Protein AF-H0EPS6-F1 (afdb_monomer_lite)

Organism: Glarea lozoyensis (strain ATCC 74030 / MF5533) (NCBI:txid1104152)

Sequence (250 aa):
MSPPTRVAFIGLSASAWWAAAAHLPYLKSSPDYEIVALCNSSVEKARAAIEKFELGRGVRAYGDVEAHHSTAIIPSIKAGKNVYVEWPLGHSLADAQSLLELKNSHNITLANVGLQALLGYGFTTPPKTLLQTRRPTLKITGKDGSVVDEAAKMETPDTIFLHGTLKSEVPLSMTFRTGAPFPGTPGLDWRIAGEEGEIRITAGGAFLQIGYEDAKVEVVRGGKVESFKMEAVELHKVLEEAWKGNGYPV

Structure (mmCIF, N/CA/C/O backbone):
data_AF-H0EPS6-F1
#
_entry.id   AF-H0EPS6-F1
#
loop_
_atom_site.group_PDB
_atom_site.id
_atom_site.type_symbol
_atom_site.label_atom_id
_atom_site.label_alt_id
_atom_site.label_comp_id
_atom_site.label_asym_id
_atom_site.label_entity_id
_atom_site.label_seq_id
_atom_site.pdbx_PDB_ins_code
_atom_site.Cartn_x
_atom_site.Cartn_y
_atom_site.Cartn_z
_atom_site.occupancy
_atom_site.B_iso_or_equiv
_atom_site.auth_seq_id
_atom_site.auth_comp_id
_atom_site.auth_asym_id
_atom_site.auth_atom_id
_atom_site.pdbx_PDB_model_num
ATOM 1 N N . MET A 1 1 ? -8.656 -23.005 -23.692 1.00 68.75 1 MET A N 1
ATOM 2 C CA . MET A 1 1 ? -8.186 -21.979 -22.741 1.00 68.75 1 MET A CA 1
ATOM 3 C C . MET A 1 1 ? -7.651 -20.820 -23.556 1.00 68.75 1 MET A C 1
ATOM 5 O O . MET A 1 1 ? -7.022 -21.079 -24.579 1.00 68.75 1 MET A O 1
ATOM 9 N N . SER A 1 2 ? -7.961 -19.582 -23.178 1.00 81.81 2 SER A N 1
ATOM 10 C CA . SER A 1 2 ? -7.358 -18.403 -23.812 1.00 81.81 2 SER A CA 1
ATOM 11 C C . SER A 1 2 ? -5.850 -18.380 -23.529 1.00 81.81 2 SER A C 1
ATOM 13 O O . SER A 1 2 ? -5.436 -18.909 -22.498 1.00 81.81 2 SER A O 1
ATOM 15 N N . PRO A 1 3 ? -5.017 -17.829 -24.429 1.00 91.50 3 PRO A N 1
ATOM 16 C CA . PRO A 1 3 ? -3.593 -17.674 -24.148 1.00 91.50 3 PRO A CA 1
ATOM 17 C C . PRO A 1 3 ? -3.382 -16.774 -22.917 1.00 91.50 3 PRO A C 1
ATOM 19 O O . PRO A 1 3 ? -4.199 -15.873 -22.697 1.00 91.50 3 PRO A O 1
ATOM 22 N N . PRO A 1 4 ? -2.297 -16.980 -22.145 1.00 93.75 4 PRO A N 1
ATOM 23 C CA . PRO A 1 4 ? -2.019 -16.170 -20.968 1.00 93.75 4 PRO A CA 1
ATOM 24 C C . PRO A 1 4 ? -1.851 -14.697 -21.344 1.00 93.75 4 PRO A C 1
ATOM 26 O O . PRO A 1 4 ? -1.307 -14.338 -22.396 1.00 93.75 4 PRO A O 1
ATOM 29 N N . THR A 1 5 ? -2.296 -13.824 -20.451 1.00 94.38 5 THR A N 1
ATOM 30 C CA . THR A 1 5 ? -2.074 -12.390 -20.562 1.00 94.38 5 THR A CA 1
ATOM 31 C C . THR A 1 5 ? -0.597 -12.100 -20.348 1.00 94.38 5 THR A C 1
ATOM 33 O O . THR A 1 5 ? -0.028 -12.328 -19.282 1.00 94.38 5 THR A O 1
ATOM 36 N N . ARG A 1 6 ? 0.042 -11.550 -21.377 1.00 95.94 6 ARG A N 1
ATOM 37 C CA . ARG A 1 6 ? 1.451 -11.169 -21.323 1.00 95.94 6 ARG A CA 1
ATOM 38 C C . ARG A 1 6 ? 1.627 -9.886 -20.523 1.00 95.94 6 ARG A C 1
ATOM 40 O O . ARG A 1 6 ? 1.139 -8.834 -20.935 1.00 95.94 6 ARG A O 1
ATOM 47 N N . VAL A 1 7 ? 2.375 -9.962 -19.430 1.00 95.94 7 VAL A N 1
ATOM 48 C CA . VAL A 1 7 ? 2.621 -8.843 -18.518 1.00 95.94 7 VAL A CA 1
ATOM 49 C C . VAL A 1 7 ? 4.075 -8.388 -18.561 1.00 95.94 7 VAL A C 1
ATOM 51 O O . VAL A 1 7 ? 5.001 -9.165 -18.809 1.00 95.94 7 VAL A O 1
ATOM 54 N N . ALA A 1 8 ? 4.271 -7.096 -18.323 1.00 96.25 8 ALA A N 1
ATOM 55 C CA . ALA A 1 8 ? 5.580 -6.491 -18.155 1.00 96.25 8 ALA A CA 1
ATOM 56 C C . ALA A 1 8 ? 5.652 -5.824 -16.783 1.00 96.25 8 ALA A C 1
ATOM 58 O O . ALA A 1 8 ? 4.734 -5.100 -16.403 1.00 96.25 8 ALA A O 1
ATOM 59 N N . PHE A 1 9 ? 6.752 -6.035 -16.065 1.00 95.88 9 PHE A N 1
ATOM 60 C CA . PHE A 1 9 ? 7.039 -5.290 -14.844 1.00 95.88 9 PHE A CA 1
ATOM 61 C C . PHE A 1 9 ? 7.792 -4.004 -15.168 1.00 95.88 9 PHE A C 1
ATOM 63 O O . PHE A 1 9 ? 8.750 -4.016 -15.939 1.00 95.88 9 PHE A O 1
ATOM 70 N N . ILE A 1 10 ? 7.415 -2.910 -14.513 1.00 95.00 10 ILE A N 1
ATOM 71 C CA . ILE A 1 10 ? 8.231 -1.701 -14.421 1.00 95.00 10 ILE A CA 1
ATOM 72 C C . ILE A 1 10 ? 8.516 -1.482 -12.934 1.00 95.00 10 ILE A C 1
ATOM 74 O O . ILE A 1 10 ? 7.585 -1.299 -12.156 1.00 95.00 10 ILE A O 1
ATOM 78 N N . GLY A 1 11 ? 9.785 -1.558 -12.524 1.00 91.50 11 GLY A N 1
ATOM 79 C CA . GLY A 1 11 ? 10.185 -1.330 -11.130 1.00 91.50 11 GLY A CA 1
ATOM 80 C C . GLY A 1 11 ? 10.237 -2.568 -10.221 1.00 91.50 11 GLY A C 1
ATOM 81 O O . GLY A 1 11 ? 10.346 -2.415 -9.003 1.00 91.50 11 GLY A O 1
ATOM 82 N N . LEU A 1 12 ? 10.211 -3.794 -10.763 1.00 93.44 12 LEU A N 1
ATOM 83 C CA . LEU A 1 12 ? 10.538 -4.991 -9.974 1.00 93.44 12 LEU A CA 1
ATOM 84 C C . LEU A 1 12 ? 12.054 -5.028 -9.721 1.00 93.44 12 LEU A C 1
ATOM 86 O O . LEU A 1 12 ? 12.844 -5.367 -10.602 1.00 93.44 12 LEU A O 1
ATOM 90 N N . SER A 1 13 ? 12.466 -4.646 -8.514 1.00 88.25 13 SER A N 1
ATOM 91 C CA . SER A 1 13 ? 13.876 -4.515 -8.136 1.00 88.25 13 SER A CA 1
ATOM 92 C C . SER A 1 13 ? 14.386 -5.739 -7.381 1.00 88.25 13 SER A C 1
ATOM 94 O O . SER A 1 13 ? 13.700 -6.279 -6.519 1.00 88.25 13 SER A O 1
ATOM 96 N N . ALA A 1 14 ? 15.648 -6.105 -7.610 1.00 85.75 14 ALA A N 1
ATOM 97 C CA . ALA A 1 14 ? 16.334 -7.107 -6.801 1.00 85.75 14 ALA A CA 1
ATOM 98 C C . ALA A 1 14 ? 16.555 -6.659 -5.340 1.00 85.75 14 ALA A C 1
ATOM 100 O O . ALA A 1 14 ? 16.805 -7.499 -4.479 1.00 85.75 14 ALA A O 1
ATOM 101 N N . SER A 1 15 ? 16.473 -5.359 -5.040 1.00 79.44 15 SER A N 1
ATOM 102 C CA . SER A 1 15 ? 16.707 -4.797 -3.701 1.00 79.44 15 SER A CA 1
ATOM 103 C C . SER A 1 15 ? 15.467 -4.215 -3.020 1.00 79.44 15 SER A C 1
ATOM 105 O O . SER A 1 15 ? 15.504 -3.984 -1.816 1.00 79.44 15 SER A O 1
ATOM 107 N N . ALA A 1 16 ? 14.379 -3.965 -3.756 1.00 79.50 16 ALA A N 1
ATOM 108 C CA . ALA A 1 16 ? 13.127 -3.479 -3.173 1.00 79.50 16 ALA A CA 1
ATOM 109 C C . ALA A 1 16 ? 12.166 -4.647 -2.938 1.00 79.50 16 ALA A C 1
ATOM 111 O O . ALA A 1 16 ? 12.146 -5.603 -3.709 1.00 79.50 16 ALA A O 1
ATOM 112 N N . TRP A 1 17 ? 11.363 -4.559 -1.881 1.00 81.94 17 TRP A N 1
ATOM 113 C CA . TRP A 1 17 ? 10.578 -5.697 -1.410 1.00 81.94 17 TRP A CA 1
ATOM 114 C C . TRP A 1 17 ? 9.131 -5.708 -1.924 1.00 81.94 17 TRP A C 1
ATOM 116 O O . TRP A 1 17 ? 8.612 -6.784 -2.195 1.00 81.94 17 TRP A O 1
ATOM 126 N N . TRP A 1 18 ? 8.492 -4.542 -2.109 1.00 86.69 18 TRP A N 1
ATOM 127 C CA . TRP A 1 18 ? 7.035 -4.460 -2.310 1.00 86.69 18 TRP A CA 1
ATOM 128 C C . TRP A 1 18 ? 6.534 -5.273 -3.506 1.00 86.69 18 TRP A C 1
ATOM 130 O O . TRP A 1 18 ? 5.752 -6.198 -3.328 1.00 86.69 18 TRP A O 1
ATOM 140 N N . ALA A 1 19 ? 7.027 -5.004 -4.720 1.00 88.44 19 ALA A N 1
ATOM 141 C CA . ALA A 1 19 ? 6.574 -5.727 -5.912 1.00 88.44 19 ALA A CA 1
ATOM 142 C C . ALA A 1 19 ? 6.893 -7.233 -5.861 1.00 88.44 19 ALA A C 1
ATOM 144 O O . ALA A 1 19 ? 6.115 -8.048 -6.357 1.00 88.44 19 ALA A O 1
ATOM 145 N N . ALA A 1 20 ? 8.015 -7.598 -5.235 1.00 90.06 20 ALA A N 1
ATOM 146 C CA . ALA A 1 20 ? 8.431 -8.986 -5.071 1.00 90.06 20 ALA A CA 1
ATOM 147 C C . ALA A 1 20 ? 7.566 -9.748 -4.054 1.00 90.06 20 ALA A C 1
ATOM 149 O O . ALA A 1 20 ? 7.363 -10.945 -4.222 1.00 90.06 20 ALA A O 1
ATOM 150 N N . ALA A 1 21 ? 7.057 -9.069 -3.023 1.00 84.38 21 ALA A N 1
ATOM 151 C CA . ALA A 1 21 ? 6.205 -9.664 -1.999 1.00 84.38 21 ALA A CA 1
ATOM 152 C C . ALA A 1 21 ? 4.718 -9.651 -2.390 1.00 84.38 21 ALA A C 1
ATOM 154 O O . ALA A 1 21 ? 4.031 -10.648 -2.209 1.00 84.38 21 ALA A O 1
ATOM 155 N N . ALA A 1 22 ? 4.229 -8.538 -2.941 1.00 83.19 22 ALA A N 1
ATOM 156 C CA . ALA A 1 22 ? 2.801 -8.312 -3.159 1.00 83.19 22 ALA A CA 1
ATOM 157 C C . ALA A 1 22 ? 2.284 -8.829 -4.512 1.00 83.19 22 ALA A C 1
ATOM 159 O O . ALA A 1 22 ? 1.156 -9.302 -4.586 1.00 83.19 22 ALA A O 1
ATOM 160 N N . HIS A 1 23 ? 3.090 -8.748 -5.580 1.00 90.25 23 HIS A N 1
ATOM 161 C CA . HIS A 1 23 ? 2.612 -8.995 -6.954 1.00 90.25 23 HIS A CA 1
ATOM 162 C C . HIS A 1 23 ? 3.221 -10.228 -7.594 1.00 90.25 23 HIS A C 1
ATOM 164 O O . HIS A 1 23 ? 2.534 -11.026 -8.232 1.00 90.25 23 HIS A O 1
ATOM 170 N N . LEU A 1 24 ? 4.534 -10.376 -7.440 1.00 92.75 24 LEU A N 1
ATOM 171 C CA . LEU A 1 24 ? 5.283 -11.420 -8.115 1.00 92.75 24 LEU A CA 1
ATOM 172 C C . LEU A 1 24 ? 4.809 -12.852 -7.789 1.00 92.75 24 LEU A C 1
ATOM 174 O O . LEU A 1 24 ? 4.747 -13.639 -8.734 1.00 92.75 24 LEU A O 1
ATOM 178 N N . PRO A 1 25 ? 4.462 -13.225 -6.536 1.00 90.50 25 PRO A N 1
ATOM 179 C CA . PRO A 1 25 ? 4.082 -14.603 -6.225 1.00 90.50 25 PRO A CA 1
ATOM 180 C C . PRO A 1 25 ? 2.870 -15.074 -7.032 1.00 90.50 25 PRO A C 1
ATOM 182 O O . PRO A 1 25 ? 2.928 -16.137 -7.645 1.00 90.50 25 PRO A O 1
ATOM 185 N N . TYR A 1 26 ? 1.821 -14.248 -7.111 1.00 88.81 26 TYR A N 1
ATOM 186 C CA . TYR A 1 26 ? 0.613 -14.565 -7.873 1.00 88.81 26 TYR A CA 1
ATOM 187 C C . TYR A 1 26 ? 0.877 -14.605 -9.384 1.00 88.81 26 TYR A C 1
ATOM 189 O O . TYR A 1 26 ? 0.461 -15.541 -10.061 1.00 88.81 26 TYR A O 1
ATOM 197 N N . LEU A 1 27 ? 1.634 -13.639 -9.919 1.00 92.25 27 LEU A N 1
ATOM 198 C CA . LEU A 1 27 ? 1.972 -13.612 -11.348 1.00 92.25 27 LEU A CA 1
ATOM 199 C C . LEU A 1 27 ? 2.880 -14.773 -11.782 1.00 92.25 27 LEU A C 1
ATOM 201 O O . LEU A 1 27 ? 2.886 -15.119 -12.959 1.00 92.25 27 LEU A O 1
ATOM 205 N N . LYS A 1 28 ? 3.654 -15.367 -10.863 1.00 90.81 28 LYS A N 1
ATOM 206 C CA . LYS A 1 28 ? 4.447 -16.576 -11.135 1.00 90.81 28 LYS A CA 1
ATOM 207 C C . LYS A 1 28 ? 3.631 -17.864 -11.033 1.00 90.81 28 LYS A C 1
ATOM 209 O O . LYS A 1 28 ? 3.974 -18.825 -11.715 1.00 90.81 28 LYS A O 1
ATOM 214 N N . SER A 1 29 ? 2.635 -17.925 -10.149 1.00 88.50 29 SER A N 1
ATOM 215 C CA . SER A 1 29 ? 1.874 -19.155 -9.890 1.00 88.50 29 SER A CA 1
ATOM 216 C C . SER A 1 29 ? 0.626 -19.302 -10.760 1.00 88.50 29 SER A C 1
ATOM 218 O O . SER A 1 29 ? 0.198 -20.428 -11.009 1.00 88.50 29 SER A O 1
ATOM 220 N N . SER A 1 30 ? 0.043 -18.194 -11.228 1.00 88.75 30 SER A N 1
ATOM 221 C CA . SER A 1 30 ? -1.164 -18.213 -12.055 1.00 88.75 30 SER A CA 1
ATOM 222 C C . SER A 1 30 ? -0.855 -18.629 -13.504 1.00 88.75 30 SER A C 1
ATOM 224 O O . SER A 1 30 ? 0.054 -18.069 -14.121 1.00 88.75 30 SER A O 1
ATOM 226 N N . PRO A 1 31 ? -1.637 -19.554 -14.094 1.00 90.00 31 PRO A N 1
ATOM 227 C CA . PRO A 1 31 ? -1.528 -19.903 -15.510 1.00 90.00 31 PRO A CA 1
ATOM 228 C C . PRO A 1 31 ? -2.087 -18.816 -16.444 1.00 90.00 31 PRO A C 1
ATOM 230 O O . PRO A 1 31 ? -1.903 -18.905 -17.658 1.00 90.00 31 PRO A O 1
ATOM 233 N N . ASP A 1 32 ? -2.770 -17.802 -15.905 1.00 91.94 32 ASP A N 1
ATOM 234 C CA . ASP A 1 32 ? -3.435 -16.752 -16.683 1.00 91.94 32 ASP A CA 1
ATOM 235 C C . ASP A 1 32 ? -2.482 -15.635 -17.106 1.00 91.94 32 ASP A C 1
ATOM 237 O O . ASP A 1 32 ? -2.845 -14.794 -17.933 1.00 91.94 32 ASP A O 1
ATOM 241 N N . TYR A 1 33 ? -1.263 -15.618 -16.561 1.00 94.44 33 TYR A N 1
ATOM 242 C CA . TYR A 1 33 ? -0.282 -14.569 -16.794 1.00 94.44 33 TYR A CA 1
ATOM 243 C C . TYR A 1 33 ? 1.067 -15.136 -17.225 1.00 94.44 33 TYR A C 1
ATOM 245 O O . TYR A 1 33 ? 1.531 -16.166 -16.751 1.00 94.44 33 TYR A O 1
ATOM 253 N N . GLU A 1 34 ? 1.731 -14.409 -18.120 1.00 95.88 34 GLU A N 1
ATOM 254 C CA . GLU A 1 34 ? 3.102 -14.692 -18.535 1.00 95.88 34 GLU A CA 1
ATOM 255 C C . GLU A 1 34 ? 3.933 -13.415 -18.408 1.00 95.88 34 GLU A C 1
ATOM 257 O O . GLU A 1 34 ? 3.679 -12.423 -19.098 1.00 95.88 34 GLU A O 1
ATOM 262 N N . ILE A 1 35 ? 4.951 -13.421 -17.546 1.00 97.38 35 ILE A N 1
ATOM 263 C CA . ILE A 1 35 ? 5.895 -12.304 -17.447 1.00 97.38 35 ILE A CA 1
ATOM 264 C C . ILE A 1 35 ? 6.828 -12.364 -18.656 1.00 97.38 35 ILE A C 1
ATOM 266 O O . ILE A 1 35 ? 7.611 -13.296 -18.791 1.00 97.38 35 ILE A O 1
ATOM 270 N N . VAL A 1 36 ? 6.771 -11.361 -19.534 1.00 97.69 36 VAL A N 1
ATOM 271 C CA . VAL A 1 36 ? 7.549 -11.347 -20.792 1.00 97.69 36 VAL A CA 1
ATOM 272 C C . VAL A 1 36 ? 8.575 -10.224 -20.877 1.00 97.69 36 VAL A C 1
ATOM 274 O O . VAL A 1 36 ? 9.426 -10.221 -21.772 1.00 97.69 36 VAL A O 1
ATOM 277 N N . ALA A 1 37 ? 8.495 -9.245 -19.979 1.00 97.69 37 ALA A N 1
ATOM 278 C CA . ALA A 1 37 ? 9.419 -8.125 -19.941 1.00 97.69 37 ALA A CA 1
ATOM 279 C C . ALA A 1 37 ? 9.566 -7.548 -18.531 1.00 97.69 37 ALA A C 1
ATOM 281 O O . ALA A 1 37 ? 8.641 -7.600 -17.720 1.00 97.69 37 ALA A O 1
ATOM 282 N N . LEU A 1 38 ? 10.727 -6.956 -18.268 1.00 97.31 38 LEU A N 1
ATOM 283 C CA . LEU A 1 38 ? 11.013 -6.225 -17.043 1.00 97.31 38 LEU A CA 1
ATOM 284 C C . LEU A 1 38 ? 11.834 -4.977 -17.376 1.00 97.31 38 LEU A C 1
ATOM 286 O O . LEU A 1 38 ? 12.876 -5.070 -18.022 1.00 97.31 38 LEU A O 1
ATOM 290 N N . CYS A 1 39 ? 11.363 -3.816 -16.926 1.00 96.00 39 CYS A N 1
ATOM 291 C CA . CYS A 1 39 ? 12.042 -2.533 -17.043 1.00 96.00 39 CYS A CA 1
ATOM 292 C C . CYS A 1 39 ? 12.439 -2.003 -15.659 1.00 96.00 39 CYS A C 1
ATOM 294 O O . CYS A 1 39 ? 11.626 -2.003 -14.735 1.00 96.00 39 CYS A O 1
ATOM 296 N N . ASN A 1 40 ? 13.681 -1.544 -15.519 1.00 95.19 40 ASN A N 1
ATOM 297 C CA . ASN A 1 40 ? 14.196 -0.869 -14.324 1.00 95.19 40 ASN A CA 1
ATOM 298 C C . ASN A 1 40 ? 14.988 0.381 -14.735 1.00 95.19 40 ASN A C 1
ATOM 300 O O . ASN A 1 40 ? 15.110 0.688 -15.915 1.00 95.19 40 ASN A O 1
ATOM 304 N N . SER A 1 41 ? 15.566 1.101 -13.767 1.00 92.69 41 SER A N 1
ATOM 305 C CA . SER A 1 41 ? 16.363 2.305 -14.057 1.00 92.69 41 SER A CA 1
ATOM 306 C C . SER A 1 41 ? 17.611 2.039 -14.919 1.00 92.69 41 SER A C 1
ATOM 308 O O . SER A 1 41 ? 18.278 2.981 -15.315 1.00 92.69 41 SER A O 1
ATOM 310 N N . SER A 1 42 ? 17.996 0.775 -15.122 1.00 95.25 42 SER A N 1
ATOM 311 C CA . SER A 1 42 ? 19.002 0.352 -16.099 1.00 95.25 42 SER A CA 1
ATOM 312 C C . SER A 1 42 ? 18.726 -1.092 -16.526 1.00 95.25 42 SER A C 1
ATOM 314 O O . SER A 1 42 ? 18.077 -1.854 -15.793 1.00 95.25 42 SER A O 1
ATOM 316 N N . VAL A 1 43 ? 19.246 -1.488 -17.689 1.00 97.06 43 VAL A N 1
ATOM 317 C CA . VAL A 1 43 ? 19.101 -2.856 -18.212 1.00 97.06 43 VAL A CA 1
ATOM 318 C C . VAL A 1 43 ? 19.769 -3.875 -17.280 1.00 97.06 43 VAL A C 1
ATOM 320 O O . VAL A 1 43 ? 19.250 -4.971 -17.081 1.00 97.06 43 VAL A O 1
ATOM 323 N N . GLU A 1 44 ? 20.891 -3.522 -16.654 1.00 96.75 44 GLU A N 1
ATOM 324 C CA . GLU A 1 44 ? 21.633 -4.371 -15.713 1.00 96.75 44 GLU A CA 1
ATOM 325 C C . GLU A 1 44 ? 20.791 -4.673 -14.476 1.00 96.75 44 GLU A C 1
ATOM 327 O O . GLU A 1 44 ? 20.680 -5.828 -14.068 1.00 96.75 44 GLU A O 1
ATOM 332 N N . LYS A 1 45 ? 20.124 -3.657 -13.913 1.00 95.56 45 LYS A N 1
ATOM 333 C CA . LYS A 1 45 ? 19.205 -3.851 -12.783 1.00 95.56 45 LYS A CA 1
ATOM 334 C C . LYS A 1 45 ? 17.999 -4.694 -13.171 1.00 95.56 45 LYS A C 1
ATOM 336 O O . LYS A 1 45 ? 17.490 -5.442 -12.338 1.00 95.56 45 LYS A O 1
ATOM 341 N N . ALA A 1 46 ? 17.521 -4.575 -14.408 1.00 96.88 46 ALA A N 1
ATOM 342 C CA . ALA A 1 46 ? 16.450 -5.428 -14.898 1.00 96.88 46 ALA A CA 1
ATOM 343 C C . ALA A 1 46 ? 16.898 -6.894 -15.005 1.00 96.88 46 ALA A C 1
ATOM 345 O O . ALA A 1 46 ? 16.214 -7.781 -14.499 1.00 96.88 46 ALA A O 1
ATOM 346 N N . ARG A 1 47 ? 18.083 -7.150 -15.574 1.00 96.94 47 ARG A N 1
ATOM 347 C CA . ARG A 1 47 ? 18.677 -8.497 -15.652 1.00 96.94 47 ARG A CA 1
ATOM 348 C C . ARG A 1 47 ? 18.914 -9.108 -14.271 1.00 96.94 47 ARG A C 1
ATOM 350 O O . ARG A 1 47 ? 18.535 -10.253 -14.059 1.00 96.94 47 ARG A O 1
ATOM 357 N N . ALA A 1 48 ? 19.448 -8.333 -13.328 1.00 96.31 48 ALA A N 1
ATOM 358 C CA . ALA A 1 48 ? 19.668 -8.791 -11.957 1.00 96.31 48 ALA A CA 1
ATOM 359 C C . ALA A 1 48 ? 18.360 -9.214 -11.264 1.00 96.31 48 ALA A C 1
ATOM 361 O O . ALA A 1 48 ? 18.338 -10.203 -10.536 1.00 96.31 48 ALA A O 1
ATOM 362 N N . ALA A 1 49 ? 17.255 -8.497 -11.501 1.00 96.62 49 ALA A N 1
ATOM 363 C CA . ALA A 1 49 ? 15.942 -8.891 -10.993 1.00 96.62 49 ALA A CA 1
ATOM 364 C C . ALA A 1 49 ? 15.412 -10.163 -11.681 1.00 96.62 49 ALA A C 1
ATOM 366 O O . ALA A 1 49 ? 14.928 -11.059 -10.996 1.00 96.62 49 ALA A O 1
ATOM 367 N N . ILE A 1 50 ? 15.539 -10.270 -13.011 1.00 97.25 50 ILE A N 1
ATOM 368 C CA . ILE A 1 50 ? 15.143 -11.470 -13.774 1.00 97.25 50 ILE A CA 1
ATOM 369 C C . ILE A 1 50 ? 15.861 -12.719 -13.252 1.00 97.25 50 ILE A C 1
ATOM 371 O O . ILE A 1 50 ? 15.220 -13.754 -13.075 1.00 97.25 50 ILE A O 1
ATOM 375 N N . GLU A 1 51 ? 17.166 -12.615 -12.995 1.00 96.25 51 GLU A N 1
ATOM 376 C CA . GLU A 1 51 ? 17.984 -13.702 -12.455 1.00 96.25 51 GLU A CA 1
ATOM 377 C C . GLU A 1 51 ? 17.587 -14.038 -11.017 1.00 96.25 51 GLU A C 1
ATOM 379 O O . GLU A 1 51 ? 17.212 -15.174 -10.744 1.00 96.25 51 GLU A O 1
ATOM 384 N N . LYS A 1 52 ? 17.581 -13.042 -10.118 1.00 95.81 52 LYS A N 1
ATOM 385 C CA . LYS A 1 52 ? 17.244 -13.236 -8.700 1.00 95.81 52 LYS A CA 1
ATOM 386 C C . LYS A 1 52 ? 15.889 -13.914 -8.502 1.00 95.81 52 LYS A C 1
ATOM 388 O O . LYS A 1 52 ? 15.727 -14.698 -7.574 1.00 95.81 52 LYS A O 1
ATOM 393 N N . PHE A 1 53 ? 14.908 -13.554 -9.324 1.00 95.88 53 PHE A N 1
ATOM 394 C CA . PHE A 1 53 ? 13.541 -14.051 -9.204 1.00 95.88 53 PHE A CA 1
ATOM 395 C C . PHE A 1 53 ? 13.221 -15.210 -10.149 1.00 95.88 53 PHE A C 1
ATOM 397 O O . PHE A 1 53 ? 12.071 -15.657 -10.182 1.00 95.88 53 PHE A O 1
ATOM 404 N N . GLU A 1 54 ? 14.211 -15.699 -10.899 1.00 95.81 54 GLU A N 1
ATOM 405 C CA . GLU A 1 54 ? 14.090 -16.853 -11.791 1.00 95.81 54 GLU A CA 1
ATOM 406 C C . GLU A 1 54 ? 12.919 -16.709 -12.781 1.00 95.81 54 GLU A C 1
ATOM 408 O O . GLU A 1 54 ? 12.117 -17.623 -12.964 1.00 95.81 54 GLU A O 1
ATOM 413 N N . LEU A 1 55 ? 12.782 -15.534 -13.409 1.00 94.50 55 LEU A N 1
ATOM 414 C CA . LEU A 1 55 ? 11.626 -15.224 -14.273 1.00 94.50 55 LEU A CA 1
ATOM 415 C C . LEU A 1 55 ? 11.675 -15.926 -15.643 1.00 94.50 55 LEU A C 1
ATOM 417 O O . LEU A 1 55 ? 10.711 -15.880 -16.398 1.00 94.50 55 LEU A O 1
ATOM 421 N N . GLY A 1 56 ? 12.791 -16.585 -15.964 1.00 88.06 56 GLY A N 1
ATOM 422 C CA . GLY A 1 56 ? 12.987 -17.335 -17.203 1.00 88.06 56 GLY A CA 1
ATOM 423 C C . GLY A 1 56 ? 13.780 -16.578 -18.274 1.00 88.06 56 GLY A C 1
ATOM 424 O O . GLY A 1 56 ? 13.845 -15.351 -18.311 1.00 88.06 56 GLY A O 1
ATOM 425 N N . ARG A 1 57 ? 14.404 -17.336 -19.187 1.00 82.88 57 ARG A N 1
ATOM 426 C CA . ARG A 1 57 ? 15.313 -16.800 -20.223 1.00 82.88 57 ARG A CA 1
ATOM 427 C C . ARG A 1 57 ? 14.610 -15.999 -21.327 1.00 82.88 57 ARG A C 1
ATOM 429 O O . ARG A 1 57 ? 15.275 -15.278 -22.062 1.00 82.88 57 ARG A O 1
ATOM 436 N N . GLY A 1 58 ? 13.290 -16.141 -21.462 1.00 91.44 58 GLY A N 1
ATOM 437 C CA . GLY A 1 58 ? 12.486 -15.424 -22.458 1.00 91.44 58 GLY A CA 1
ATOM 438 C C . GLY A 1 58 ? 12.122 -13.988 -22.062 1.00 91.44 58 GLY A C 1
ATOM 439 O O . GLY A 1 58 ? 11.636 -13.233 -22.906 1.00 91.44 58 GLY A O 1
ATOM 440 N N . VAL A 1 59 ? 12.359 -13.596 -20.804 1.00 97.38 59 VAL A N 1
ATOM 441 C CA . VAL A 1 59 ? 11.990 -12.271 -20.292 1.00 97.38 59 VAL A CA 1
ATOM 442 C C . VAL A 1 59 ? 12.953 -11.216 -20.815 1.00 97.38 59 VAL A C 1
ATOM 444 O O . VAL A 1 59 ? 14.160 -11.267 -20.578 1.00 97.38 59 VAL A O 1
ATOM 447 N N . ARG A 1 60 ? 12.417 -10.222 -21.526 1.00 98.06 60 ARG A N 1
ATOM 448 C CA . ARG A 1 60 ? 13.221 -9.121 -22.068 1.00 98.06 60 ARG A CA 1
ATOM 449 C C . ARG A 1 60 ? 13.517 -8.071 -21.001 1.00 98.06 60 ARG A C 1
ATOM 451 O O . ARG A 1 60 ? 12.604 -7.582 -20.340 1.00 98.06 60 ARG A O 1
ATOM 458 N N . ALA A 1 61 ? 14.786 -7.696 -20.882 1.00 97.62 61 ALA A N 1
ATOM 459 C CA . ALA A 1 61 ? 15.244 -6.647 -19.979 1.00 97.62 61 ALA A CA 1
ATOM 460 C C . ALA A 1 61 ? 15.269 -5.282 -20.684 1.00 97.62 61 ALA A C 1
ATOM 462 O O . ALA A 1 61 ? 15.831 -5.162 -21.773 1.00 97.62 61 ALA A O 1
ATOM 463 N N . TYR A 1 62 ? 14.710 -4.265 -20.034 1.00 96.56 62 TYR A N 1
ATOM 464 C CA . TYR A 1 62 ? 14.696 -2.870 -20.477 1.00 96.56 62 TYR A CA 1
ATOM 465 C C . TYR A 1 62 ? 15.241 -1.945 -19.374 1.00 96.56 62 TYR A C 1
ATOM 467 O O . TYR A 1 62 ? 15.266 -2.317 -18.197 1.00 96.56 62 TYR A O 1
ATOM 475 N N . GLY A 1 63 ? 15.707 -0.760 -19.769 1.00 94.81 63 GLY A N 1
ATOM 476 C CA . GLY A 1 63 ? 16.315 0.247 -18.896 1.00 94.81 63 GLY A CA 1
ATOM 477 C C . GLY A 1 63 ? 15.661 1.623 -19.031 1.00 94.81 63 GLY A C 1
ATOM 478 O O . GLY A 1 63 ? 14.662 1.769 -19.732 1.00 94.81 63 GLY A O 1
ATOM 479 N N . ASP A 1 64 ? 16.274 2.619 -18.386 1.00 89.81 64 ASP A N 1
ATOM 480 C CA . ASP A 1 64 ? 16.002 4.052 -18.582 1.00 89.81 64 ASP A CA 1
ATOM 481 C C . ASP A 1 64 ? 14.586 4.516 -18.218 1.00 89.81 64 ASP A C 1
ATOM 483 O O . ASP A 1 64 ? 14.091 5.517 -18.733 1.00 89.81 64 ASP A O 1
ATOM 487 N N . VAL A 1 65 ? 13.934 3.813 -17.288 1.00 88.06 65 VAL A N 1
ATOM 488 C CA . VAL A 1 65 ? 12.707 4.313 -16.661 1.00 88.06 65 VAL A CA 1
ATOM 489 C C . VAL A 1 65 ? 13.025 5.114 -15.400 1.00 88.06 65 VAL A C 1
ATOM 491 O O . VAL A 1 65 ? 13.817 4.699 -14.547 1.00 88.06 65 VAL A O 1
ATOM 494 N N . GLU A 1 66 ? 12.380 6.267 -15.273 1.00 81.88 66 GLU A N 1
ATOM 495 C CA . GLU A 1 66 ? 12.442 7.095 -14.074 1.00 81.88 66 GLU A CA 1
ATOM 496 C C . GLU A 1 66 ? 11.592 6.513 -12.937 1.00 81.88 66 GLU A C 1
ATOM 498 O O . GLU A 1 66 ? 10.664 5.732 -13.142 1.00 81.88 66 GLU A O 1
ATOM 503 N N . ALA A 1 67 ? 11.892 6.925 -11.705 1.00 74.06 67 ALA A N 1
ATOM 504 C CA . ALA A 1 67 ? 11.215 6.447 -10.499 1.00 74.06 67 ALA A CA 1
ATOM 505 C C . ALA A 1 67 ? 9.874 7.161 -10.213 1.00 74.06 67 ALA A C 1
ATOM 507 O O . ALA A 1 67 ? 9.464 7.244 -9.057 1.00 74.06 67 ALA A O 1
ATOM 508 N N . HIS A 1 68 ? 9.199 7.678 -11.244 1.00 83.19 68 HIS A N 1
ATOM 509 C CA . HIS A 1 68 ? 7.889 8.320 -11.134 1.00 83.19 68 HIS A CA 1
ATOM 510 C C . HIS A 1 68 ? 6.845 7.528 -11.921 1.00 83.19 68 HIS A C 1
ATOM 512 O O . HIS A 1 68 ? 7.047 7.204 -13.090 1.00 83.19 68 HIS A O 1
ATOM 518 N N . HIS A 1 69 ? 5.707 7.228 -11.286 1.00 87.19 69 HIS A N 1
ATOM 519 C CA . HIS A 1 69 ? 4.640 6.453 -11.923 1.00 87.19 69 HIS A CA 1
ATOM 520 C C . HIS A 1 69 ? 4.156 7.099 -13.222 1.00 87.19 69 HIS A C 1
ATOM 522 O O . HIS A 1 69 ? 4.013 6.398 -14.219 1.00 87.19 69 HIS A O 1
ATOM 528 N N . SER A 1 70 ? 3.969 8.423 -13.243 1.00 85.25 70 SER A N 1
ATOM 529 C CA . SER A 1 70 ? 3.495 9.132 -14.431 1.00 85.25 70 SER A CA 1
ATOM 530 C C . SER A 1 70 ? 4.438 8.955 -15.621 1.00 85.25 70 SER A C 1
ATOM 532 O O . SER A 1 70 ? 4.010 8.469 -16.670 1.00 85.25 70 SER A O 1
ATOM 534 N N . THR A 1 71 ? 5.730 9.244 -15.465 1.00 86.56 71 THR A N 1
ATOM 535 C CA . THR A 1 71 ? 6.702 9.108 -16.562 1.00 86.56 71 THR A CA 1
ATOM 536 C C . THR A 1 71 ? 6.886 7.655 -16.999 1.00 86.56 71 THR A C 1
ATOM 538 O O . THR A 1 71 ? 7.012 7.387 -18.194 1.00 86.56 71 THR A O 1
ATOM 541 N N . ALA A 1 72 ? 6.790 6.706 -16.065 1.00 89.94 72 ALA A N 1
ATOM 542 C CA . ALA A 1 72 ? 6.882 5.278 -16.347 1.00 89.94 72 ALA A CA 1
ATOM 543 C C . ALA A 1 72 ? 5.715 4.732 -17.193 1.00 89.94 72 ALA A C 1
ATOM 545 O O . ALA A 1 72 ? 5.931 3.891 -18.069 1.00 89.94 72 ALA A O 1
ATOM 546 N N . ILE A 1 73 ? 4.477 5.177 -16.946 1.00 91.88 73 ILE A N 1
ATOM 547 C CA . ILE A 1 73 ? 3.288 4.574 -17.577 1.00 91.88 73 ILE A CA 1
ATOM 548 C C . ILE A 1 73 ? 2.828 5.297 -18.843 1.00 91.88 73 ILE A C 1
ATOM 550 O O . ILE A 1 73 ? 2.186 4.671 -19.688 1.00 91.88 73 ILE A O 1
ATOM 554 N N . ILE A 1 74 ? 3.155 6.585 -19.010 1.00 92.44 74 ILE A N 1
ATOM 555 C CA . ILE A 1 74 ? 2.750 7.388 -20.178 1.00 92.44 74 ILE A CA 1
ATOM 556 C C . ILE A 1 74 ? 3.069 6.691 -21.516 1.00 92.44 74 ILE A C 1
ATOM 558 O O . ILE A 1 74 ? 2.180 6.655 -22.371 1.00 92.44 74 ILE A O 1
ATOM 562 N N . PRO A 1 75 ? 4.265 6.104 -21.740 1.00 92.75 75 PRO A N 1
ATOM 563 C CA . PRO A 1 75 ? 4.561 5.404 -22.992 1.00 92.75 75 PRO A CA 1
ATOM 564 C C . PRO A 1 75 ? 3.640 4.202 -23.240 1.00 92.75 75 PRO A C 1
ATOM 566 O O . PRO A 1 75 ? 3.166 4.006 -24.358 1.00 92.75 75 PRO A O 1
ATOM 569 N N . SER A 1 76 ? 3.340 3.430 -22.192 1.00 92.81 76 SER A N 1
ATOM 570 C CA . SER A 1 76 ? 2.435 2.275 -22.260 1.00 92.81 76 SER A CA 1
ATOM 571 C C . SER A 1 76 ? 1.008 2.707 -22.590 1.00 92.81 76 SER A C 1
ATOM 573 O O . SER A 1 76 ? 0.370 2.109 -23.457 1.00 92.81 76 SER A O 1
ATOM 575 N N . ILE A 1 77 ? 0.543 3.791 -21.962 1.00 94.31 77 ILE A N 1
ATOM 576 C CA . ILE A 1 77 ? -0.772 4.380 -22.225 1.00 94.31 77 ILE A CA 1
ATOM 577 C C . ILE A 1 77 ? -0.864 4.844 -23.686 1.00 94.31 77 ILE A C 1
ATOM 579 O O . ILE A 1 77 ? -1.780 4.457 -24.411 1.00 94.31 77 ILE A O 1
ATOM 583 N N . LYS A 1 78 ? 0.137 5.594 -24.165 1.00 94.38 78 LYS A N 1
ATOM 584 C CA . LYS A 1 78 ? 0.203 6.058 -25.561 1.00 94.38 78 LYS A CA 1
ATOM 585 C C . LYS A 1 78 ? 0.237 4.911 -26.574 1.00 94.38 78 LYS A C 1
ATOM 587 O O . LYS A 1 78 ? -0.305 5.037 -27.666 1.00 94.38 78 LYS A O 1
ATOM 592 N N . ALA A 1 79 ? 0.831 3.779 -26.201 1.00 93.75 79 ALA A N 1
ATOM 593 C CA . ALA A 1 79 ? 0.867 2.564 -27.010 1.00 93.75 79 ALA 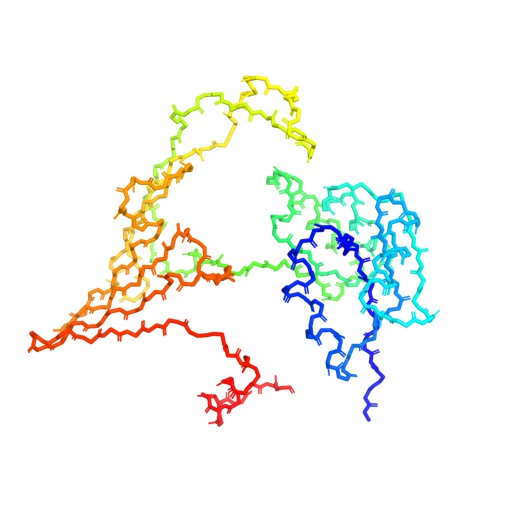A CA 1
ATOM 594 C C . ALA A 1 79 ? -0.417 1.707 -26.923 1.00 93.75 79 ALA A C 1
ATOM 596 O O . ALA A 1 79 ? -0.437 0.594 -27.456 1.00 93.75 79 ALA A O 1
ATOM 597 N N . GLY A 1 80 ? -1.467 2.180 -26.237 1.00 94.12 80 GLY A N 1
ATOM 598 C CA . GLY A 1 80 ? -2.739 1.465 -26.084 1.00 94.12 80 GLY A CA 1
ATOM 599 C C . GLY A 1 80 ? -2.638 0.214 -25.208 1.00 94.12 80 GLY A C 1
ATOM 600 O O . GLY A 1 80 ? -3.380 -0.747 -25.406 1.00 94.12 80 GLY A O 1
ATOM 601 N N . LYS A 1 81 ? -1.676 0.167 -24.280 1.00 93.69 81 LYS A N 1
ATOM 602 C CA . LYS A 1 81 ? -1.515 -0.955 -23.348 1.00 93.69 81 LYS A CA 1
ATOM 603 C C . LYS A 1 81 ? -2.334 -0.712 -22.088 1.00 93.69 81 LYS A C 1
ATOM 605 O O . LYS A 1 81 ? -2.350 0.394 -21.553 1.00 93.69 81 LYS A O 1
ATOM 610 N N . ASN A 1 82 ? -2.964 -1.775 -21.595 1.00 94.69 82 ASN A N 1
ATOM 611 C CA . ASN A 1 82 ? -3.554 -1.779 -20.263 1.00 94.69 82 ASN A CA 1
ATOM 612 C C . ASN A 1 82 ? -2.462 -1.566 -19.211 1.00 94.69 82 ASN A C 1
ATOM 614 O O . ASN A 1 82 ? -1.339 -2.049 -19.373 1.00 94.69 82 ASN A O 1
ATOM 618 N N . VAL A 1 83 ? -2.803 -0.855 -18.139 1.00 94.00 83 VAL A N 1
ATOM 619 C CA . VAL A 1 83 ? -1.864 -0.528 -17.062 1.00 94.00 83 VAL A CA 1
ATOM 620 C C . VAL A 1 83 ? -2.457 -0.867 -15.700 1.00 94.00 83 VAL A C 1
ATOM 622 O O . VAL A 1 83 ? -3.633 -0.629 -15.434 1.00 94.00 83 VAL A O 1
ATOM 625 N N . TYR A 1 84 ? -1.619 -1.412 -14.828 1.00 94.25 84 TYR A N 1
ATOM 626 C CA . TYR A 1 84 ? -1.863 -1.503 -13.395 1.00 94.25 84 TYR A CA 1
ATOM 627 C C . TYR A 1 84 ? -0.743 -0.719 -12.712 1.00 94.25 84 TYR A C 1
ATOM 629 O O . TYR A 1 84 ? 0.431 -0.946 -13.009 1.00 94.25 84 TYR A O 1
ATOM 637 N N . VAL A 1 85 ? -1.098 0.226 -11.848 1.00 92.62 85 VAL A N 1
ATOM 638 C CA . VAL A 1 85 ? -0.155 1.168 -11.235 1.00 92.62 85 VAL A CA 1
ATOM 639 C C . VAL A 1 85 ? -0.301 1.092 -9.728 1.00 92.62 85 VAL A C 1
ATOM 641 O O . VAL A 1 85 ? -1.412 1.208 -9.218 1.00 92.62 85 VAL A O 1
ATOM 644 N N . GLU A 1 86 ? 0.800 0.904 -9.005 1.00 91.00 86 GLU A N 1
ATOM 645 C CA . GLU A 1 86 ? 0.752 0.975 -7.545 1.00 91.00 86 GLU A CA 1
ATOM 646 C C . GLU A 1 86 ? 0.351 2.373 -7.071 1.00 91.00 86 GLU A C 1
ATOM 648 O O . GLU A 1 86 ? 0.582 3.385 -7.736 1.00 91.00 86 GLU A O 1
ATOM 653 N N . TRP A 1 87 ? -0.277 2.430 -5.903 1.00 87.81 87 TRP A N 1
ATOM 654 C CA . TRP A 1 87 ? -0.535 3.702 -5.248 1.00 87.81 87 TRP A CA 1
ATOM 655 C C . TRP A 1 87 ? 0.781 4.305 -4.707 1.00 87.81 87 TRP A C 1
ATOM 657 O O . TRP A 1 87 ? 1.720 3.570 -4.390 1.00 87.81 87 TRP A O 1
ATOM 667 N N . PRO A 1 88 ? 0.862 5.638 -4.560 1.00 86.69 88 PRO A N 1
ATOM 668 C CA . PRO A 1 88 ? -0.076 6.634 -5.084 1.00 86.69 88 PRO A CA 1
ATOM 669 C C . PRO A 1 88 ? 0.001 6.736 -6.621 1.00 86.69 88 PRO A C 1
ATOM 671 O O . PRO A 1 88 ? 1.075 6.602 -7.197 1.00 86.69 88 PRO A O 1
ATOM 674 N N . LEU A 1 89 ? -1.126 7.005 -7.296 1.00 88.31 89 LEU A N 1
ATOM 675 C CA . LEU A 1 89 ? -1.174 7.094 -8.770 1.00 88.31 89 LEU A CA 1
ATOM 676 C C . LEU A 1 89 ? -0.225 8.169 -9.330 1.00 88.31 89 LEU A C 1
ATOM 678 O O . LEU A 1 89 ? 0.453 7.942 -10.327 1.00 88.31 89 LEU A O 1
ATOM 682 N N . GLY A 1 90 ? -0.187 9.333 -8.687 1.00 86.31 90 GLY A N 1
ATOM 683 C CA . GLY A 1 90 ? 0.658 10.460 -9.059 1.00 86.31 90 GLY A CA 1
ATOM 684 C C . GLY A 1 90 ? 1.134 11.209 -7.821 1.00 86.31 90 GLY A C 1
ATOM 685 O O . GLY A 1 90 ? 0.640 10.982 -6.714 1.00 86.31 90 GLY A O 1
ATOM 686 N N . HIS A 1 91 ? 2.093 12.111 -8.007 1.00 82.75 91 HIS A N 1
ATOM 687 C CA . HIS A 1 91 ? 2.671 12.898 -6.909 1.00 82.75 91 HIS A CA 1
ATOM 688 C C . HIS A 1 91 ? 1.787 14.084 -6.485 1.00 82.75 91 HIS A C 1
ATOM 690 O O . HIS A 1 91 ? 2.029 14.706 -5.454 1.00 82.75 91 HIS A O 1
ATOM 696 N N . SER A 1 92 ? 0.761 14.408 -7.276 1.00 85.00 92 SER A N 1
ATOM 697 C CA . SER A 1 92 ? -0.235 15.438 -6.985 1.00 85.00 92 SER A CA 1
ATOM 698 C C . SER A 1 92 ? -1.585 15.083 -7.612 1.00 85.00 92 SER A C 1
ATOM 700 O O . SER A 1 92 ? -1.678 14.204 -8.474 1.00 85.00 92 SER A O 1
ATOM 702 N N . LEU A 1 93 ? -2.644 15.792 -7.208 1.00 84.75 93 LEU A N 1
ATOM 703 C CA . LEU A 1 93 ? -3.960 15.648 -7.834 1.00 84.75 93 LEU A CA 1
ATOM 704 C C . LEU A 1 93 ? -3.919 16.006 -9.327 1.00 84.75 93 LEU A C 1
ATOM 706 O O . LEU A 1 93 ? -4.494 15.281 -10.130 1.00 84.75 93 LEU A O 1
ATOM 710 N N . ALA A 1 94 ? -3.209 17.076 -9.696 1.00 89.62 94 ALA A N 1
ATOM 711 C CA . ALA A 1 94 ? -3.085 17.504 -11.088 1.00 89.62 94 ALA A CA 1
ATOM 712 C C . ALA A 1 94 ? -2.354 16.457 -11.951 1.00 89.62 94 ALA A C 1
ATOM 714 O O . ALA A 1 94 ? -2.774 16.178 -13.074 1.00 89.62 94 ALA A O 1
ATOM 715 N N . ASP A 1 95 ? -1.305 15.827 -11.411 1.00 90.06 95 ASP A N 1
ATOM 716 C CA . ASP A 1 95 ? -0.591 14.719 -12.064 1.00 90.06 95 ASP A CA 1
ATOM 717 C C . ASP A 1 95 ? -1.521 13.511 -12.271 1.00 90.06 95 ASP A C 1
ATOM 719 O O . ASP A 1 95 ? -1.660 12.999 -13.381 1.00 90.06 95 ASP A O 1
ATOM 723 N N . ALA A 1 96 ? -2.262 13.117 -11.230 1.00 91.25 96 ALA A N 1
ATOM 724 C CA . ALA A 1 96 ? -3.238 12.032 -11.314 1.00 91.25 96 ALA A CA 1
ATOM 725 C C . ALA A 1 96 ? -4.375 12.322 -12.319 1.00 91.25 96 ALA A C 1
ATOM 727 O O . ALA A 1 96 ? -4.767 11.434 -13.078 1.00 91.25 96 ALA A O 1
ATOM 728 N N . GLN A 1 97 ? -4.885 13.558 -12.363 1.00 92.38 97 GLN A N 1
ATOM 729 C CA . GLN A 1 97 ? -5.899 13.991 -13.333 1.00 92.38 97 GLN A CA 1
ATOM 730 C C . GLN A 1 97 ? -5.362 13.952 -14.766 1.00 92.38 97 GLN A C 1
ATOM 732 O O . GLN A 1 97 ? -6.034 13.427 -15.651 1.00 92.38 97 GLN A O 1
ATOM 737 N N . SER A 1 98 ? -4.124 14.401 -14.981 1.00 93.31 98 SER A N 1
ATOM 738 C CA . SER A 1 98 ? -3.474 14.357 -16.296 1.00 93.31 98 SER A CA 1
ATOM 739 C C . SER A 1 98 ? -3.318 12.920 -16.808 1.00 93.31 98 SER A C 1
ATOM 741 O O . SER A 1 98 ? -3.526 12.650 -17.991 1.00 93.31 98 SER A O 1
ATOM 743 N N . LEU A 1 99 ? -3.007 11.961 -15.927 1.00 93.06 99 LEU A N 1
ATOM 744 C CA . LEU A 1 99 ? -2.957 10.538 -16.289 1.00 93.06 99 LEU A CA 1
ATOM 745 C C . LEU A 1 99 ? -4.337 9.975 -16.649 1.00 93.06 99 LEU A C 1
ATOM 747 O O . LEU A 1 99 ? -4.449 9.182 -17.587 1.00 93.06 99 LEU A O 1
ATOM 751 N N . LEU A 1 100 ? -5.389 10.397 -15.942 1.00 91.88 100 LEU A N 1
ATOM 752 C CA . LEU A 1 100 ? -6.766 10.015 -16.257 1.00 91.88 100 LEU A CA 1
ATOM 753 C C . LEU A 1 100 ? -7.207 10.564 -17.622 1.00 91.88 100 LEU A C 1
ATOM 755 O O . LEU A 1 100 ? -7.773 9.824 -18.428 1.00 91.88 100 LEU A O 1
ATOM 759 N N . GLU A 1 101 ? -6.920 11.833 -17.909 1.00 94.19 101 GLU A N 1
ATOM 760 C CA . GLU A 1 101 ? -7.187 12.460 -19.209 1.00 94.19 101 GLU A CA 1
ATOM 761 C C . GLU A 1 101 ? -6.417 11.766 -20.338 1.00 94.19 101 GLU A C 1
ATOM 763 O O . GLU A 1 101 ? -6.980 11.454 -21.393 1.00 94.19 101 GLU A O 1
ATOM 768 N N . LEU A 1 102 ? -5.141 11.443 -20.105 1.00 93.62 102 LEU A N 1
ATOM 769 C CA . LEU A 1 102 ? -4.333 10.710 -21.071 1.00 93.62 102 LEU A CA 1
ATOM 770 C C . LEU A 1 102 ? -4.921 9.320 -21.340 1.00 93.62 102 LEU A C 1
ATOM 772 O O . LEU A 1 102 ? -5.065 8.929 -22.496 1.00 93.62 102 LEU A O 1
ATOM 776 N N . LYS A 1 103 ? -5.320 8.588 -20.296 1.00 91.81 103 LYS A N 1
ATOM 777 C CA . LYS A 1 103 ? -5.987 7.291 -20.451 1.00 91.81 103 LYS A CA 1
ATOM 778 C C . LYS A 1 103 ? -7.292 7.416 -21.236 1.00 91.81 103 LYS A C 1
ATOM 780 O O . LYS A 1 103 ? -7.555 6.578 -22.089 1.00 91.81 103 LYS A O 1
ATOM 785 N N . ASN A 1 104 ? -8.107 8.436 -20.964 1.00 92.38 104 ASN A N 1
ATOM 786 C CA . ASN A 1 104 ? -9.404 8.623 -21.624 1.00 92.38 104 ASN A CA 1
ATOM 787 C C . ASN A 1 104 ? -9.282 9.070 -23.089 1.00 92.38 104 ASN A C 1
ATOM 789 O O . ASN A 1 104 ? -10.200 8.838 -23.870 1.00 92.38 104 ASN A O 1
ATOM 793 N N . SER A 1 105 ? -8.157 9.678 -23.471 1.00 94.31 105 SER A N 1
ATOM 794 C CA . SER A 1 105 ? -7.859 10.054 -24.860 1.00 94.31 105 SER A CA 1
ATOM 795 C C . SER A 1 105 ? -7.225 8.929 -25.691 1.00 94.31 105 SER A C 1
ATOM 797 O O . SER A 1 105 ? -6.990 9.118 -26.882 1.00 94.31 105 SER A O 1
ATOM 799 N N . HIS A 1 106 ? -6.956 7.761 -25.097 1.00 92.94 106 HIS A N 1
ATOM 800 C CA . HIS A 1 106 ? -6.335 6.617 -25.768 1.00 92.94 106 HIS A CA 1
ATOM 801 C C . HIS A 1 106 ? -7.209 5.363 -25.675 1.00 92.94 106 HIS A C 1
ATOM 803 O O . HIS A 1 106 ? -8.031 5.204 -24.774 1.00 92.94 106 HIS A O 1
ATOM 809 N N . ASN A 1 107 ? -7.021 4.436 -26.617 1.00 87.44 107 ASN A N 1
ATOM 810 C CA . ASN A 1 107 ? -7.781 3.188 -26.663 1.00 87.44 107 ASN A CA 1
ATOM 811 C C . ASN A 1 107 ? -7.222 2.155 -25.667 1.00 87.44 107 ASN A C 1
ATOM 813 O O . ASN A 1 107 ? -6.537 1.211 -26.057 1.00 87.44 107 ASN A O 1
ATOM 817 N N . ILE A 1 108 ? -7.476 2.372 -24.376 1.00 88.75 108 ILE A N 1
ATOM 818 C CA . ILE A 1 108 ? -7.076 1.475 -23.287 1.00 88.75 108 ILE A CA 1
ATOM 819 C C . ILE A 1 108 ? -8.323 0.910 -22.627 1.00 88.75 108 ILE A C 1
ATOM 821 O O . ILE A 1 108 ? -9.180 1.654 -22.145 1.00 88.75 108 ILE A O 1
ATOM 825 N N . THR A 1 109 ? -8.397 -0.416 -22.565 1.00 81.25 109 THR A N 1
ATOM 826 C CA . THR A 1 109 ? -9.550 -1.127 -22.009 1.00 81.25 109 THR A CA 1
ATOM 827 C C . THR A 1 109 ? -9.514 -1.162 -20.482 1.00 81.25 109 THR A C 1
ATOM 829 O O . THR A 1 109 ? -10.556 -1.041 -19.846 1.00 81.25 109 THR A O 1
ATOM 832 N N . LEU A 1 110 ? -8.324 -1.288 -19.885 1.00 87.25 110 LEU A N 1
ATOM 833 C CA . LEU A 1 110 ? -8.148 -1.431 -18.441 1.00 87.25 110 LEU A CA 1
ATOM 834 C C . LEU A 1 110 ? -7.001 -0.555 -17.922 1.00 87.25 110 LEU A C 1
ATOM 836 O O . LEU A 1 110 ? -5.858 -0.676 -18.363 1.00 87.25 110 LEU A O 1
ATOM 840 N N . ALA A 1 111 ? -7.313 0.302 -16.952 1.00 90.50 111 ALA A N 1
ATOM 841 C CA . ALA A 1 111 ? -6.340 1.092 -16.211 1.00 90.50 111 ALA A CA 1
ATOM 842 C C . ALA A 1 111 ? -6.714 1.068 -14.729 1.00 90.50 111 ALA A C 1
ATOM 844 O O . ALA A 1 111 ? -7.730 1.643 -14.343 1.00 90.50 111 ALA A O 1
ATOM 845 N N . ASN A 1 112 ? -5.905 0.383 -13.925 1.00 90.75 112 ASN A N 1
ATOM 846 C CA . ASN A 1 112 ? -6.177 0.151 -12.512 1.00 90.75 112 ASN A CA 1
ATOM 847 C C . ASN A 1 112 ? -5.116 0.813 -11.638 1.00 90.75 112 ASN A C 1
ATOM 849 O O . ASN A 1 112 ? -3.928 0.798 -11.962 1.00 90.75 112 ASN A O 1
ATOM 853 N N . VAL A 1 113 ? -5.557 1.340 -10.500 1.00 90.44 113 VAL A N 1
ATOM 854 C CA . VAL A 1 113 ? -4.675 1.731 -9.402 1.00 90.44 113 VAL A CA 1
ATOM 855 C C . VAL A 1 113 ? -4.769 0.647 -8.342 1.00 90.44 113 VAL A C 1
ATOM 857 O O . VAL A 1 113 ? -5.874 0.282 -7.943 1.00 90.44 113 VAL A O 1
ATOM 860 N N . GLY A 1 114 ? -3.625 0.150 -7.886 1.00 86.31 114 GLY A N 1
ATOM 861 C CA . GLY A 1 114 ? -3.505 -0.789 -6.780 1.00 86.31 114 GLY A CA 1
ATOM 862 C C . GLY A 1 114 ? -3.864 -0.147 -5.452 1.00 86.31 114 GLY A C 1
ATOM 863 O O . GLY A 1 114 ? -2.997 0.037 -4.616 1.00 86.31 114 GLY A O 1
ATOM 864 N N . LEU A 1 115 ? -5.114 0.274 -5.273 1.00 81.38 115 LEU A N 1
ATOM 865 C CA . LEU A 1 115 ? -5.588 0.915 -4.055 1.00 81.38 115 LEU A CA 1
ATOM 866 C C . LEU A 1 115 ? -6.058 -0.158 -3.065 1.00 81.38 115 LEU A C 1
ATOM 868 O O . LEU A 1 115 ? -7.141 -0.712 -3.226 1.00 81.38 115 LEU A O 1
ATOM 872 N N . GLN A 1 116 ? -5.257 -0.447 -2.036 1.00 73.00 116 GLN A N 1
ATOM 873 C CA . GLN A 1 116 ? -5.560 -1.517 -1.071 1.00 73.00 116 GLN A CA 1
ATOM 874 C C . GLN A 1 116 ? -6.400 -1.057 0.135 1.00 73.00 116 GLN A C 1
ATOM 876 O O . GLN A 1 116 ? -6.807 -1.889 0.941 1.00 73.00 116 GLN A O 1
ATOM 881 N N . ALA A 1 117 ? -6.681 0.243 0.279 1.00 68.56 117 ALA A N 1
ATOM 882 C CA . ALA A 1 117 ? -7.540 0.765 1.341 1.00 68.56 117 ALA A CA 1
ATOM 883 C C . ALA A 1 117 ? -8.344 1.981 0.867 1.00 68.56 117 AL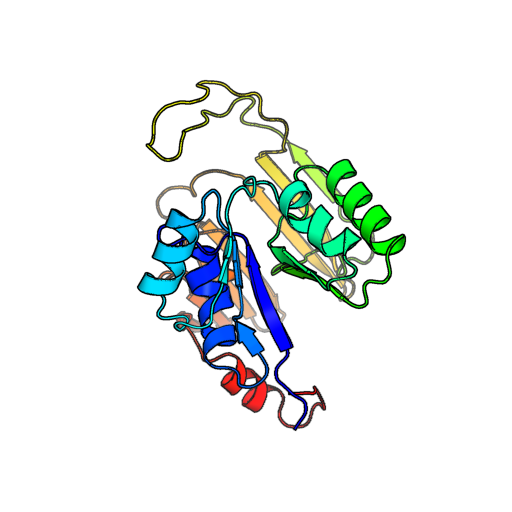A A C 1
ATOM 885 O O . ALA A 1 117 ? -7.810 2.890 0.231 1.00 68.56 117 ALA A O 1
ATOM 886 N N . LEU A 1 118 ? -9.638 2.010 1.195 1.00 66.56 118 LEU A N 1
ATOM 887 C CA . LEU A 1 118 ? -10.572 3.023 0.716 1.00 66.56 118 LEU A CA 1
ATOM 888 C C . LEU A 1 118 ? -11.621 3.339 1.785 1.00 66.56 118 LEU A C 1
ATOM 890 O O . LEU A 1 118 ? -12.448 2.502 2.129 1.00 66.56 118 LEU A O 1
ATOM 894 N N . LEU A 1 119 ? -11.601 4.574 2.288 1.00 60.38 119 LEU A N 1
ATOM 895 C CA . LEU A 1 119 ? -12.514 5.046 3.340 1.00 60.38 119 LEU A CA 1
ATOM 896 C C . LEU A 1 119 ? -13.743 5.801 2.784 1.00 60.38 119 LEU A C 1
ATOM 898 O O . LEU A 1 119 ? -14.672 6.103 3.523 1.00 60.38 119 LEU A O 1
ATOM 902 N N . GLY A 1 120 ? -13.755 6.141 1.489 1.00 57.16 120 GLY A N 1
ATOM 903 C CA . GLY A 1 120 ? -14.561 7.254 0.963 1.00 57.16 120 GLY A CA 1
ATOM 904 C C . GLY A 1 120 ? -16.012 6.969 0.558 1.00 57.16 120 GLY A C 1
ATOM 905 O O . GLY A 1 120 ? -16.816 7.896 0.546 1.00 57.16 120 GLY A O 1
ATOM 906 N N . TYR A 1 121 ? -16.395 5.729 0.242 1.00 59.44 121 TYR A N 1
ATOM 907 C CA . TYR A 1 121 ? -17.747 5.450 -0.291 1.00 59.44 121 TYR A CA 1
ATOM 908 C C . TYR A 1 121 ? -18.804 5.179 0.782 1.00 59.44 121 TYR A C 1
ATOM 910 O O . TYR A 1 121 ? -19.988 4.994 0.471 1.00 59.44 121 TYR A O 1
ATOM 918 N N . GLY A 1 122 ? -18.364 5.172 2.039 1.00 77.44 122 GLY A N 1
ATOM 919 C CA . GLY A 1 122 ? -19.151 4.726 3.168 1.00 77.44 122 GLY A CA 1
ATOM 920 C C . GLY A 1 122 ? -19.976 5.799 3.858 1.00 77.44 122 GLY A C 1
ATOM 921 O O . GLY A 1 122 ? -20.795 5.393 4.654 1.00 77.44 122 GLY A O 1
ATOM 922 N N . PHE A 1 123 ? -19.817 7.105 3.608 1.00 87.25 123 PHE A N 1
ATOM 923 C CA . PHE A 1 123 ? -20.485 8.152 4.408 1.00 87.25 123 PHE A CA 1
ATOM 924 C C . PHE A 1 123 ? -21.851 8.603 3.855 1.00 87.25 123 PHE A C 1
ATOM 926 O O . PHE A 1 123 ? -22.057 8.608 2.639 1.00 87.25 123 PHE A O 1
ATOM 933 N N . THR A 1 124 ? -22.774 9.001 4.742 1.00 87.00 124 THR A N 1
ATOM 934 C CA . THR A 1 124 ? -24.089 9.589 4.385 1.00 87.00 124 THR A CA 1
ATOM 935 C C . THR A 1 124 ? -23.972 11.033 3.909 1.00 87.00 124 THR A C 1
ATOM 937 O O . THR A 1 124 ? -24.592 11.425 2.923 1.00 87.00 124 THR A O 1
ATOM 940 N N . THR A 1 125 ? -23.135 11.818 4.581 1.00 88.19 125 THR A N 1
ATOM 941 C CA . THR A 1 125 ? -22.743 13.181 4.205 1.00 88.19 125 THR A CA 1
ATOM 942 C C . THR A 1 125 ? -21.222 13.278 4.179 1.00 88.19 125 THR A C 1
ATOM 944 O O . THR A 1 125 ? -20.564 12.468 4.835 1.00 88.19 125 THR A O 1
ATOM 947 N N . PRO A 1 126 ? -20.625 14.270 3.494 1.00 89.06 126 PRO A N 1
ATOM 948 C CA . PRO A 1 126 ? -19.184 14.486 3.569 1.00 89.06 126 PRO A CA 1
ATOM 949 C C . PRO A 1 126 ? -18.695 14.503 5.032 1.00 89.06 126 PRO A C 1
ATOM 951 O O . PRO A 1 126 ? -19.294 15.208 5.853 1.00 89.06 126 PRO A O 1
ATOM 954 N N . PRO A 1 127 ? -17.660 13.719 5.391 1.00 90.94 127 PRO A N 1
ATOM 955 C CA . PRO A 1 127 ? -17.161 13.691 6.758 1.00 90.94 127 PRO A CA 1
ATOM 956 C C . PRO A 1 127 ? -16.529 15.038 7.131 1.00 90.94 127 PRO A C 1
ATOM 958 O O . PRO A 1 127 ? -16.018 15.773 6.284 1.00 90.94 127 PRO A O 1
ATOM 961 N N . LYS A 1 128 ? -16.535 15.352 8.428 1.00 93.69 128 LYS A N 1
ATOM 962 C CA . LYS A 1 128 ? -15.782 16.473 8.991 1.00 93.69 128 LYS A CA 1
ATOM 963 C C . LYS A 1 128 ? -14.314 16.081 9.060 1.00 93.69 128 LYS A C 1
ATOM 965 O O . LYS A 1 128 ? -13.962 15.143 9.775 1.00 93.69 128 LYS A O 1
ATOM 970 N N . THR A 1 129 ? -13.474 16.833 8.362 1.00 94.12 129 THR A N 1
ATOM 971 C CA . THR A 1 129 ? -12.038 16.568 8.284 1.00 94.12 129 THR A CA 1
ATOM 972 C C . THR A 1 129 ? -11.252 17.778 8.772 1.00 94.12 129 THR A C 1
ATOM 974 O O . THR A 1 129 ? -11.517 18.902 8.349 1.00 94.12 129 THR A O 1
ATOM 977 N N . LEU A 1 130 ? -10.261 17.548 9.633 1.00 95.31 130 LEU A N 1
ATOM 978 C CA . LEU A 1 130 ? -9.238 18.529 9.984 1.00 95.31 130 LEU A CA 1
ATOM 979 C C . LEU A 1 130 ? -7.887 18.007 9.502 1.00 95.31 130 LEU A C 1
ATOM 981 O O . LEU A 1 130 ? -7.428 16.952 9.937 1.00 95.31 130 LEU A O 1
ATOM 985 N N . LEU A 1 131 ? -7.250 18.776 8.627 1.00 95.19 131 LEU A N 1
ATOM 986 C CA . LEU A 1 131 ? -5.899 18.527 8.144 1.00 95.19 131 LEU A CA 1
ATOM 987 C C . LEU A 1 131 ? -4.968 19.559 8.775 1.00 95.19 131 LEU A C 1
ATOM 989 O O . LEU A 1 131 ? -5.263 20.756 8.764 1.00 95.19 131 LEU A O 1
ATOM 993 N N . GLN A 1 132 ? -3.865 19.099 9.354 1.00 94.06 132 GLN A N 1
ATOM 994 C CA . GLN A 1 132 ? -2.858 19.954 9.972 1.00 94.06 132 GLN A CA 1
ATOM 995 C C . GLN A 1 132 ? -1.457 19.483 9.595 1.00 94.06 132 GLN A C 1
ATOM 997 O O . GLN A 1 132 ? -1.195 18.285 9.499 1.00 94.06 132 GLN A O 1
ATOM 1002 N N . THR A 1 133 ? -0.554 20.448 9.442 1.00 94.12 133 THR A N 1
ATOM 1003 C CA . THR A 1 133 ? 0.885 20.213 9.328 1.00 94.12 133 THR A CA 1
ATOM 1004 C C . THR A 1 133 ? 1.531 20.664 10.630 1.00 94.12 133 THR A C 1
ATOM 1006 O O . THR A 1 133 ? 1.607 21.858 10.916 1.00 94.12 133 THR A O 1
ATOM 1009 N N . ARG A 1 134 ? 1.946 19.709 11.463 1.00 91.62 134 ARG A N 1
ATOM 1010 C CA . ARG A 1 134 ? 2.562 19.962 12.773 1.00 91.62 134 ARG A CA 1
ATOM 1011 C C . ARG A 1 134 ? 4.084 19.969 12.704 1.00 91.62 134 ARG A C 1
ATOM 1013 O O . ARG A 1 134 ? 4.714 20.670 13.491 1.00 91.62 134 ARG A O 1
ATOM 1020 N N . ARG A 1 135 ? 4.666 19.227 11.762 1.00 90.25 135 ARG A N 1
ATOM 1021 C CA . ARG A 1 135 ? 6.092 19.248 11.423 1.00 90.25 135 ARG A CA 1
ATOM 1022 C C . ARG A 1 135 ? 6.277 20.044 10.129 1.00 90.25 135 ARG A C 1
ATOM 1024 O O . ARG A 1 135 ? 6.006 19.508 9.059 1.00 90.25 135 ARG A O 1
ATOM 1031 N N . PRO A 1 136 ? 6.689 21.323 10.201 1.00 90.62 136 PRO A N 1
ATOM 1032 C CA . PRO A 1 136 ? 6.778 22.184 9.020 1.00 90.62 136 PRO A CA 1
ATOM 1033 C C . PRO A 1 136 ? 7.929 21.797 8.085 1.00 90.62 136 PRO A C 1
ATOM 1035 O O . PRO A 1 136 ? 7.925 22.192 6.920 1.00 90.62 136 PRO A O 1
ATOM 1038 N N . THR A 1 137 ? 8.899 21.027 8.583 1.00 92.94 137 THR A N 1
ATOM 1039 C CA . THR A 1 137 ? 10.037 20.532 7.815 1.00 92.94 137 THR A CA 1
ATOM 1040 C C . THR A 1 137 ? 10.286 19.050 8.082 1.00 92.94 137 THR A C 1
ATOM 1042 O O . THR A 1 137 ? 9.943 18.523 9.146 1.00 92.94 137 THR A O 1
ATOM 1045 N N . LEU A 1 138 ? 10.878 18.373 7.101 1.00 89.81 138 LEU A N 1
ATOM 1046 C CA . LEU A 1 138 ? 11.288 16.978 7.165 1.00 89.81 138 LEU A CA 1
ATOM 1047 C C . LEU A 1 138 ? 12.723 16.843 6.648 1.00 89.81 138 LEU A C 1
ATOM 1049 O O . LEU A 1 138 ? 13.078 17.402 5.614 1.00 89.81 138 LEU A O 1
ATOM 1053 N N . LYS A 1 139 ? 13.525 16.044 7.348 1.00 91.06 139 LYS A N 1
ATOM 1054 C CA . LYS A 1 139 ? 14.815 15.583 6.846 1.00 91.06 139 LYS A CA 1
ATOM 1055 C C . LYS A 1 139 ? 14.587 14.514 5.776 1.00 91.06 139 LYS A C 1
ATOM 1057 O O . LYS A 1 139 ? 14.003 13.472 6.070 1.00 91.06 139 LYS A O 1
ATOM 1062 N N . ILE A 1 140 ? 15.047 14.763 4.555 1.00 89.62 140 ILE A N 1
ATOM 1063 C CA . ILE A 1 140 ? 15.015 13.809 3.445 1.00 89.62 140 ILE A CA 1
ATOM 1064 C C . ILE A 1 140 ? 16.352 13.085 3.397 1.00 89.62 140 ILE A C 1
ATOM 1066 O O . ILE A 1 140 ? 17.410 13.709 3.304 1.00 89.62 140 ILE A O 1
ATOM 1070 N N . THR A 1 141 ? 16.303 11.757 3.418 1.00 89.88 141 THR A N 1
ATOM 1071 C CA . THR A 1 141 ? 17.479 10.907 3.244 1.00 89.88 141 THR A CA 1
ATOM 1072 C C . THR A 1 141 ? 17.465 10.199 1.894 1.00 89.88 141 THR A C 1
ATOM 1074 O O . THR A 1 141 ? 16.418 9.817 1.366 1.00 89.88 141 THR A O 1
ATOM 1077 N N . GLY A 1 142 ? 18.653 10.032 1.324 1.00 83.69 142 GLY A N 1
ATOM 1078 C CA . GLY A 1 142 ? 18.897 9.215 0.149 1.00 83.69 142 GLY A CA 1
ATOM 1079 C C . GLY A 1 142 ? 18.817 7.725 0.479 1.00 83.69 142 GLY A C 1
ATOM 1080 O O . GLY A 1 142 ? 18.761 7.310 1.639 1.00 83.69 142 GLY A O 1
ATOM 1081 N N . LYS A 1 143 ? 18.843 6.889 -0.564 1.00 76.38 143 LYS A N 1
ATOM 1082 C CA . LYS A 1 143 ? 18.799 5.420 -0.422 1.00 76.38 143 LYS A CA 1
ATOM 1083 C C . LYS A 1 143 ? 19.996 4.839 0.340 1.00 76.38 143 LYS A C 1
ATOM 1085 O O . LYS A 1 143 ? 19.893 3.740 0.866 1.00 76.38 143 LYS A O 1
ATOM 1090 N N . ASP A 1 144 ? 21.109 5.558 0.375 1.00 83.50 144 ASP A N 1
ATOM 1091 C CA . ASP A 1 144 ? 22.337 5.227 1.104 1.00 83.50 144 ASP A CA 1
ATOM 1092 C C . ASP A 1 144 ? 22.351 5.781 2.542 1.00 83.50 144 ASP A C 1
ATOM 1094 O O . ASP A 1 144 ? 23.354 5.665 3.241 1.00 83.50 144 ASP A O 1
ATOM 1098 N N . GLY A 1 145 ? 21.248 6.392 2.989 1.00 85.12 145 GLY A N 1
ATOM 1099 C CA . GLY A 1 145 ? 21.142 7.030 4.300 1.00 85.12 145 GLY A CA 1
ATOM 1100 C C . GLY A 1 145 ? 21.802 8.408 4.380 1.00 85.12 145 GLY A C 1
ATOM 1101 O O . GLY A 1 145 ? 21.713 9.048 5.429 1.00 85.12 145 GLY A O 1
ATOM 1102 N N . SER A 1 146 ? 22.423 8.891 3.296 1.00 92.38 146 SER A N 1
ATOM 1103 C CA . SER A 1 146 ? 22.919 10.264 3.219 1.00 92.38 146 SER A CA 1
ATOM 1104 C C . SER A 1 146 ? 21.767 11.253 3.344 1.00 92.38 146 SER A C 1
ATOM 1106 O O . SER A 1 146 ? 20.617 10.944 3.032 1.00 92.38 146 SER A O 1
ATOM 1108 N N . VAL A 1 147 ? 22.056 12.455 3.822 1.00 94.44 147 VAL A N 1
ATOM 1109 C CA . VAL A 1 147 ? 21.043 13.502 3.909 1.00 94.44 147 VAL A CA 1
ATOM 1110 C C . VAL A 1 147 ? 21.003 14.252 2.591 1.00 94.44 147 VAL A C 1
ATOM 1112 O O . VAL A 1 147 ? 22.011 14.806 2.167 1.00 94.44 147 VAL A O 1
ATOM 1115 N N . VAL A 1 148 ? 19.835 14.261 1.957 1.00 94.69 148 VAL A N 1
ATOM 1116 C CA . VAL A 1 148 ? 19.580 14.998 0.713 1.00 94.69 148 VAL A CA 1
ATOM 1117 C C . VAL A 1 148 ? 19.116 16.416 1.030 1.00 94.69 148 VAL A C 1
ATOM 1119 O O . VAL A 1 148 ? 19.538 17.363 0.377 1.00 94.69 148 VAL A O 1
ATOM 1122 N N . ASP A 1 149 ? 18.280 16.562 2.056 1.00 93.19 149 ASP A N 1
ATOM 1123 C CA . ASP A 1 149 ? 17.811 17.849 2.562 1.00 93.19 149 ASP A CA 1
ATOM 1124 C C . ASP A 1 149 ? 17.587 17.727 4.074 1.00 93.19 149 ASP A C 1
ATOM 1126 O O . ASP A 1 149 ? 16.909 16.811 4.536 1.00 93.19 149 ASP A O 1
ATOM 1130 N N . GLU A 1 150 ? 18.179 18.619 4.864 1.00 93.56 150 GLU A N 1
ATOM 1131 C CA . GLU A 1 150 ? 18.019 18.614 6.323 1.00 93.56 150 GLU A CA 1
ATOM 1132 C C . GLU A 1 150 ? 16.659 19.174 6.772 1.00 93.56 150 GLU A C 1
ATOM 1134 O O . GLU A 1 150 ? 16.201 18.866 7.873 1.00 93.56 150 GLU A O 1
ATOM 1139 N N . ALA A 1 151 ? 16.005 19.999 5.949 1.00 93.94 151 ALA A N 1
ATOM 1140 C CA . ALA A 1 151 ? 14.828 20.763 6.349 1.00 93.94 151 ALA A CA 1
ATOM 1141 C C . ALA A 1 151 ? 13.866 21.037 5.181 1.00 93.94 151 ALA A C 1
ATOM 1143 O O . ALA A 1 151 ? 13.312 22.137 5.076 1.00 93.94 151 ALA A O 1
ATOM 1144 N N . ALA A 1 152 ? 13.616 20.031 4.343 1.00 92.88 152 ALA A N 1
ATOM 1145 C CA . ALA A 1 152 ? 12.653 20.134 3.255 1.00 92.88 152 ALA A CA 1
ATOM 1146 C C . ALA A 1 152 ? 11.284 20.549 3.798 1.00 92.88 152 ALA A C 1
ATOM 1148 O O . ALA A 1 152 ? 10.800 19.999 4.790 1.00 92.88 152 ALA A O 1
ATOM 1149 N N . LYS A 1 153 ? 10.644 21.521 3.149 1.00 91.69 153 LYS A N 1
ATOM 1150 C CA . LYS A 1 153 ? 9.322 22.006 3.550 1.00 91.69 153 LYS A CA 1
ATOM 1151 C C . LYS A 1 153 ? 8.284 20.883 3.438 1.00 91.69 153 LYS A C 1
ATOM 1153 O O . LYS A 1 153 ? 8.154 20.251 2.395 1.00 91.69 153 LYS A O 1
ATOM 1158 N N . MET A 1 154 ? 7.502 20.674 4.496 1.00 88.12 154 MET A N 1
ATOM 1159 C CA . MET A 1 154 ? 6.383 19.736 4.484 1.00 88.12 154 MET A CA 1
ATOM 1160 C C . MET A 1 154 ? 5.169 20.382 3.809 1.00 88.12 154 MET A C 1
ATOM 1162 O O . MET A 1 154 ? 4.550 21.296 4.354 1.00 88.12 154 MET A O 1
ATOM 1166 N N . GLU A 1 155 ? 4.813 19.893 2.625 1.00 86.00 155 GLU A N 1
ATOM 1167 C CA . GLU A 1 155 ? 3.655 20.388 1.863 1.00 86.00 155 GLU A CA 1
ATOM 1168 C C . GLU A 1 155 ? 2.398 19.528 2.052 1.00 86.00 155 GLU A C 1
ATOM 1170 O O . GLU A 1 155 ? 1.305 19.925 1.658 1.00 86.00 155 GLU A O 1
ATOM 1175 N N . THR A 1 156 ? 2.536 18.365 2.697 1.00 86.31 156 THR A N 1
ATOM 1176 C CA . THR A 1 156 ? 1.431 17.438 2.973 1.00 86.31 156 THR A CA 1
ATOM 1177 C C . THR A 1 156 ? 1.051 17.480 4.457 1.00 86.31 156 THR A C 1
ATOM 1179 O O . THR A 1 156 ? 1.944 17.444 5.306 1.00 86.31 156 THR A O 1
ATOM 1182 N N . PRO A 1 157 ? -0.248 17.525 4.807 1.00 91.12 157 PRO A N 1
ATOM 1183 C CA . PRO A 1 157 ? -0.690 17.385 6.189 1.00 91.12 157 PRO A CA 1
ATOM 1184 C C . PRO A 1 157 ? -0.151 16.107 6.834 1.00 91.12 157 PRO A C 1
ATOM 1186 O O . PRO A 1 157 ? -0.277 15.013 6.287 1.00 91.12 157 PRO A O 1
ATOM 1189 N N . ASP A 1 158 ? 0.428 16.246 8.021 1.00 92.06 158 ASP A N 1
ATOM 1190 C CA . ASP A 1 158 ? 1.023 15.141 8.774 1.00 92.06 158 ASP A CA 1
ATOM 1191 C C . ASP A 1 158 ? 0.110 14.622 9.889 1.00 92.06 158 ASP A C 1
ATOM 1193 O O . ASP A 1 158 ? 0.441 13.641 10.555 1.00 92.06 158 ASP A O 1
ATOM 1197 N N . THR A 1 159 ? -1.022 15.297 10.088 1.00 94.38 159 THR A N 1
ATOM 1198 C CA . THR A 1 159 ? -2.031 15.025 11.101 1.00 94.38 159 THR A CA 1
ATOM 1199 C C . THR A 1 159 ? -3.410 15.182 10.465 1.00 94.38 159 THR A C 1
ATOM 1201 O O . THR A 1 159 ? -3.737 16.233 9.909 1.00 94.38 159 THR A O 1
ATOM 1204 N N . ILE A 1 160 ? -4.222 14.133 10.555 1.00 94.19 160 ILE A N 1
ATOM 1205 C CA . ILE A 1 160 ? -5.545 14.021 9.948 1.00 94.19 160 ILE A CA 1
ATOM 1206 C C . ILE A 1 160 ? -6.520 13.581 11.035 1.00 94.19 160 ILE A C 1
ATOM 1208 O O . ILE A 1 160 ? -6.331 12.539 11.661 1.00 94.19 160 ILE A O 1
ATOM 1212 N N . PHE A 1 161 ? -7.585 14.350 11.218 1.00 94.94 161 PHE A N 1
ATOM 1213 C CA . PHE A 1 161 ? -8.768 13.923 11.957 1.00 94.94 161 PHE A CA 1
ATOM 1214 C C . PHE A 1 161 ? -9.924 13.812 10.980 1.00 94.94 161 PHE A C 1
ATOM 1216 O O . PHE A 1 161 ? -10.119 14.707 10.156 1.00 94.94 161 PHE A O 1
ATOM 1223 N N . LEU A 1 162 ? -10.686 12.731 11.077 1.00 93.19 162 LEU A N 1
ATOM 1224 C CA . LEU A 1 162 ? -11.835 12.474 10.227 1.00 93.19 162 LEU A CA 1
ATOM 1225 C C . LEU A 1 162 ? -12.964 11.894 11.071 1.00 93.19 162 LEU A C 1
ATOM 1227 O O . LEU A 1 162 ? -12.798 10.867 11.727 1.00 93.19 162 LEU A O 1
ATOM 1231 N N . HIS A 1 163 ? -14.126 12.539 11.020 1.00 94.44 163 HIS A N 1
ATOM 1232 C CA . HIS A 1 163 ? -15.320 12.109 11.738 1.00 94.44 163 HIS A CA 1
ATOM 1233 C C . HIS A 1 163 ? -16.543 12.183 10.832 1.00 94.44 163 HIS A C 1
ATOM 1235 O O . HIS A 1 163 ? -16.738 13.164 10.115 1.00 94.44 163 HIS A O 1
ATOM 1241 N N . GLY A 1 164 ? -17.411 11.185 10.893 1.00 93.38 164 GLY A N 1
ATOM 1242 C CA . GLY A 1 164 ? -18.657 11.204 10.137 1.00 93.38 164 GLY A CA 1
ATOM 1243 C C . GLY A 1 164 ? -19.540 10.010 10.448 1.00 93.38 164 GLY A C 1
ATOM 1244 O O . GLY A 1 164 ? -19.181 9.163 11.261 1.00 93.38 164 GLY A O 1
ATOM 1245 N N . THR A 1 165 ? -20.681 9.945 9.774 1.00 93.81 165 THR A N 1
ATOM 1246 C CA . THR A 1 165 ? -21.621 8.829 9.885 1.00 93.81 165 THR A CA 1
ATOM 1247 C C . THR A 1 165 ? -21.598 8.028 8.594 1.00 93.81 165 THR A C 1
ATOM 1249 O O . THR A 1 165 ? -21.696 8.590 7.498 1.00 93.81 165 THR A O 1
ATOM 1252 N N . LEU A 1 166 ? -21.421 6.716 8.720 1.00 90.94 166 LEU A N 1
ATOM 1253 C CA . LEU A 1 166 ? -21.476 5.793 7.597 1.00 90.94 166 LEU A CA 1
ATOM 1254 C C . LEU A 1 166 ? -22.928 5.620 7.111 1.00 90.94 166 LEU A C 1
ATOM 1256 O O . LEU A 1 166 ? -23.860 5.860 7.863 1.00 90.94 166 LEU A O 1
ATOM 1260 N N . LYS A 1 167 ? -23.143 5.148 5.878 1.00 89.25 167 LYS A N 1
ATOM 1261 C CA . LYS A 1 167 ? -24.452 4.810 5.283 1.00 89.25 167 LYS A CA 1
ATOM 1262 C C . LYS A 1 167 ? -25.184 3.704 6.035 1.00 89.25 167 LYS A C 1
ATOM 1264 O O . LYS A 1 167 ? -26.376 3.522 5.842 1.00 89.25 167 LYS A O 1
ATOM 1269 N N . SER A 1 168 ? -24.459 2.960 6.865 1.00 89.06 168 SER A N 1
ATOM 1270 C CA . SER A 1 168 ? -25.010 2.019 7.836 1.00 89.06 168 SER A CA 1
ATOM 1271 C C . SER A 1 168 ? -25.470 2.698 9.132 1.00 89.06 168 SER A C 1
ATOM 1273 O O . SER A 1 168 ? -25.728 2.002 10.106 1.00 89.06 168 SER A O 1
ATOM 1275 N N . GLU A 1 169 ? -25.493 4.033 9.183 1.00 91.06 169 GLU A N 1
ATOM 1276 C CA . GLU A 1 169 ? -25.776 4.864 10.362 1.00 91.06 169 GLU A CA 1
ATOM 1277 C C . GLU A 1 169 ? -24.767 4.710 11.519 1.00 91.06 169 GLU A C 1
ATOM 1279 O O . GLU A 1 169 ? -24.951 5.255 12.606 1.00 91.06 169 GLU A O 1
ATOM 1284 N N . VAL A 1 170 ? -23.647 4.018 11.283 1.00 92.31 170 VAL A N 1
ATOM 1285 C CA . VAL A 1 170 ? -22.587 3.824 12.281 1.00 92.31 170 VAL A CA 1
ATOM 1286 C C . VAL A 1 170 ? -21.662 5.048 12.305 1.00 92.31 170 VAL A C 1
ATOM 1288 O O . VAL A 1 170 ? -21.120 5.418 11.256 1.00 92.31 170 VAL A O 1
ATOM 1291 N N . PRO A 1 171 ? -21.428 5.684 13.466 1.00 94.00 171 PRO A N 1
ATOM 1292 C CA . PRO A 1 171 ? -20.454 6.762 13.575 1.00 94.00 171 PRO A CA 1
ATOM 1293 C C . PRO A 1 171 ? -19.024 6.225 13.435 1.00 94.00 171 PRO A C 1
ATOM 1295 O O . PRO A 1 171 ? -18.659 5.211 14.027 1.00 94.00 171 PRO A O 1
ATOM 1298 N N . LEU A 1 172 ? -18.190 6.945 12.689 1.00 93.31 172 LEU A N 1
ATOM 1299 C CA . LEU A 1 172 ? -16.769 6.662 12.516 1.00 93.31 172 LEU A CA 1
ATOM 1300 C C . LEU A 1 172 ? -15.935 7.852 12.995 1.00 93.31 172 LEU A C 1
ATOM 1302 O O . LEU A 1 172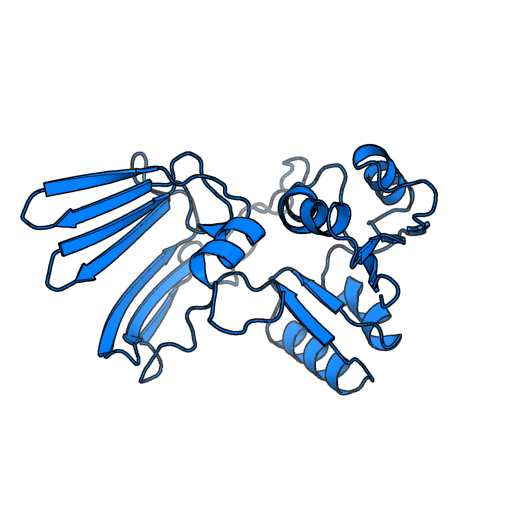 ? -16.205 9.006 12.656 1.00 93.31 172 LEU A O 1
ATOM 1306 N N . SER A 1 173 ? -14.882 7.548 13.751 1.00 94.88 173 SER A N 1
ATOM 1307 C CA . SER A 1 173 ? -13.857 8.494 14.178 1.00 94.88 173 SER A CA 1
ATOM 1308 C C . SER A 1 173 ? -12.484 7.922 13.857 1.00 94.88 173 SER A C 1
ATOM 1310 O O . SER A 1 173 ? -12.141 6.841 14.330 1.00 94.88 173 SER A O 1
ATOM 1312 N N . MET A 1 174 ? -11.691 8.657 13.085 1.00 93.44 174 MET A N 1
ATOM 1313 C CA . MET A 1 174 ? -10.337 8.280 12.703 1.00 93.44 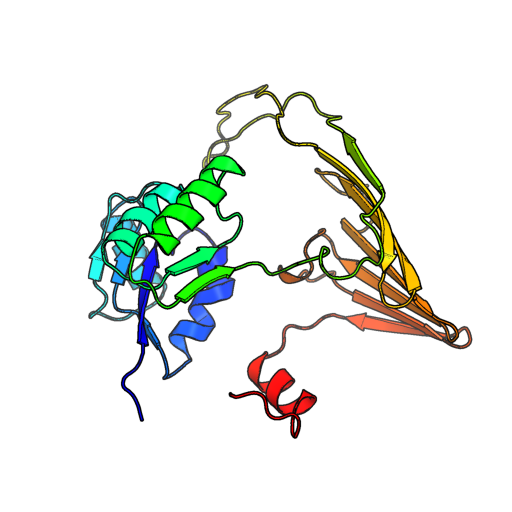174 MET A CA 1
ATOM 1314 C C . MET A 1 174 ? -9.372 9.422 13.002 1.00 93.44 174 MET A C 1
ATOM 1316 O O . MET A 1 174 ? -9.599 10.568 12.611 1.00 93.44 174 MET A O 1
ATOM 1320 N N . THR A 1 175 ? -8.252 9.072 13.625 1.00 93.69 175 THR A N 1
ATOM 1321 C CA . THR A 1 175 ? -7.103 9.959 13.787 1.00 93.69 175 THR A CA 1
ATOM 1322 C C . THR A 1 175 ? -5.894 9.288 13.167 1.00 93.69 175 THR A C 1
ATOM 1324 O O . THR A 1 175 ? -5.570 8.151 13.502 1.00 93.69 175 THR A O 1
ATOM 1327 N N . PHE A 1 176 ? -5.207 10.001 12.288 1.00 92.62 176 PHE A N 1
ATOM 1328 C CA . PHE A 1 176 ? -3.964 9.557 11.684 1.00 92.62 176 PHE A CA 1
ATOM 1329 C C . PHE A 1 176 ? -2.906 10.636 11.872 1.00 92.62 176 PHE A C 1
ATOM 1331 O O . PHE A 1 176 ? -3.167 11.822 11.680 1.00 92.62 176 PHE A O 1
ATOM 1338 N N . ARG A 1 177 ? -1.693 10.230 12.235 1.00 92.31 177 ARG A N 1
ATOM 1339 C CA . ARG A 1 177 ? -0.531 11.113 12.220 1.00 92.31 177 ARG A CA 1
ATOM 1340 C C . ARG A 1 177 ? 0.685 10.359 11.723 1.00 92.31 177 ARG A C 1
ATOM 1342 O O . ARG A 1 177 ? 0.827 9.169 11.992 1.00 92.31 177 ARG A O 1
ATOM 1349 N N . THR A 1 178 ? 1.597 11.058 11.071 1.00 88.50 178 THR A N 1
ATOM 1350 C CA . THR A 1 178 ? 2.871 10.468 10.662 1.00 88.50 178 THR A CA 1
ATOM 1351 C C . THR A 1 178 ? 3.850 10.359 11.840 1.00 88.50 178 THR A C 1
ATOM 1353 O O . THR A 1 178 ? 3.728 11.033 12.878 1.00 88.50 178 THR A O 1
ATOM 1356 N N . GLY A 1 179 ? 4.866 9.516 11.660 1.00 86.62 179 GLY A N 1
ATOM 1357 C CA . GLY A 1 179 ? 5.915 9.248 12.641 1.00 86.62 179 GLY A CA 1
ATOM 1358 C C . GLY A 1 179 ? 5.617 8.042 13.530 1.00 86.62 179 GLY A C 1
ATOM 1359 O O . GLY A 1 179 ? 4.563 7.421 13.431 1.00 86.62 179 GLY A O 1
ATOM 1360 N N . ALA A 1 180 ? 6.566 7.715 14.407 1.00 88.50 180 ALA A N 1
ATOM 1361 C CA . ALA A 1 180 ? 6.476 6.530 15.252 1.00 88.50 180 ALA A CA 1
ATOM 1362 C C . ALA A 1 180 ? 5.262 6.577 16.212 1.00 88.50 180 ALA A C 1
ATOM 1364 O O . ALA A 1 180 ? 4.865 7.669 16.668 1.00 88.50 180 ALA A O 1
ATOM 1365 N N . PRO A 1 181 ? 4.675 5.410 16.544 1.00 90.75 181 PRO A N 1
ATOM 1366 C CA . PRO A 1 181 ? 3.746 5.306 17.662 1.00 90.75 181 PRO A CA 1
ATOM 1367 C C . PRO A 1 181 ? 4.438 5.677 18.976 1.00 90.75 181 PRO A C 1
ATOM 1369 O O . PRO A 1 181 ? 5.666 5.744 19.065 1.00 90.75 181 PRO A O 1
ATOM 1372 N N . PHE A 1 182 ? 3.644 5.953 20.010 1.00 91.06 182 PHE A N 1
ATOM 1373 C CA . PHE A 1 182 ? 4.207 6.146 21.343 1.00 91.06 182 PHE A CA 1
ATOM 1374 C C . PHE A 1 182 ? 4.820 4.814 21.824 1.00 91.06 182 PHE A C 1
ATOM 1376 O O . PHE A 1 182 ? 4.215 3.765 21.577 1.00 91.06 182 PHE A O 1
ATOM 1383 N N . PRO A 1 183 ? 5.992 4.805 22.487 1.00 93.56 183 PRO A N 1
ATOM 1384 C CA . PRO A 1 183 ? 6.616 3.565 22.943 1.00 93.56 183 PRO A CA 1
ATOM 1385 C C . PRO A 1 183 ? 5.655 2.683 23.754 1.00 93.56 183 PRO A C 1
ATOM 1387 O O . PRO A 1 183 ? 5.008 3.154 24.685 1.00 93.56 183 PRO A O 1
ATOM 1390 N N . GLY A 1 184 ? 5.548 1.405 23.382 1.00 91.94 184 GLY A N 1
ATOM 1391 C CA . GLY A 1 184 ? 4.639 0.448 24.026 1.00 91.94 184 GLY A CA 1
ATOM 1392 C C . GLY A 1 184 ? 3.170 0.539 23.589 1.00 91.94 184 GLY A C 1
ATOM 1393 O O . GLY A 1 184 ? 2.338 -0.182 24.133 1.00 91.94 184 GLY A O 1
ATOM 1394 N N . THR A 1 185 ? 2.835 1.390 22.614 1.00 93.44 185 THR A N 1
ATOM 1395 C CA . THR A 1 185 ? 1.492 1.462 22.007 1.00 93.44 185 THR A CA 1
ATOM 1396 C C . THR A 1 185 ? 1.524 0.954 20.567 1.00 93.44 185 THR A C 1
ATOM 1398 O O . THR A 1 185 ? 2.557 1.092 19.907 1.00 93.44 185 THR A O 1
ATOM 1401 N N . PRO A 1 186 ? 0.426 0.366 20.060 1.00 94.62 186 PRO A N 1
ATOM 1402 C CA . PRO A 1 186 ? 0.389 -0.081 18.677 1.00 94.62 186 PRO A CA 1
ATOM 1403 C C . PRO A 1 186 ? 0.368 1.115 17.711 1.00 94.62 186 PRO A C 1
ATOM 1405 O O . PRO A 1 186 ? -0.096 2.206 18.051 1.00 94.62 186 PRO A O 1
ATOM 1408 N N . GLY A 1 187 ? 0.853 0.904 16.486 1.00 93.88 187 GLY A N 1
ATOM 1409 C CA . GLY A 1 187 ? 0.735 1.875 15.394 1.00 93.88 187 GLY A CA 1
ATOM 1410 C C . GLY A 1 187 ? -0.693 2.015 14.869 1.00 93.88 187 GLY A C 1
ATOM 1411 O O . GLY A 1 187 ? -1.070 3.087 14.398 1.00 93.88 187 GLY A O 1
ATOM 1412 N N . LEU A 1 188 ? -1.489 0.953 14.999 1.00 95.00 188 LEU A N 1
ATOM 1413 C CA . LEU A 1 188 ? -2.921 0.923 14.728 1.00 95.00 188 LEU A CA 1
ATOM 1414 C C . LEU A 1 188 ? -3.682 0.410 15.955 1.00 95.00 188 LEU A C 1
ATOM 1416 O O . LEU A 1 188 ? -3.344 -0.640 16.489 1.00 95.00 188 LEU A O 1
ATOM 1420 N N . ASP A 1 189 ? -4.741 1.110 16.356 1.00 96.06 189 ASP A N 1
ATOM 1421 C CA . ASP A 1 189 ? -5.736 0.633 17.327 1.00 96.06 189 ASP A CA 1
ATOM 1422 C C . ASP A 1 189 ? -7.123 0.907 16.736 1.00 96.06 189 ASP A C 1
ATOM 1424 O O . ASP A 1 189 ? -7.638 2.024 16.814 1.00 96.06 189 ASP A O 1
ATOM 1428 N N . TRP A 1 190 ? -7.687 -0.091 16.056 1.00 95.50 190 TRP A N 1
ATOM 1429 C CA . TRP A 1 190 ? -9.005 -0.005 15.436 1.00 95.50 190 TRP A CA 1
ATOM 1430 C C . TRP A 1 190 ? -10.020 -0.755 16.290 1.00 95.50 190 TRP A C 1
ATOM 1432 O O . TRP A 1 190 ? -9.884 -1.954 16.518 1.00 95.50 190 TRP A O 1
ATOM 1442 N N . ARG A 1 191 ? -11.046 -0.044 16.754 1.00 96.50 191 ARG A N 1
ATOM 1443 C CA . ARG A 1 191 ? -12.111 -0.588 17.596 1.00 96.50 191 ARG A CA 1
ATOM 1444 C C . ARG A 1 191 ? -13.454 -0.500 16.894 1.00 96.50 191 ARG A C 1
ATOM 1446 O O . ARG A 1 191 ? -13.792 0.537 16.323 1.00 96.50 191 ARG A O 1
ATOM 1453 N N . ILE A 1 192 ? -14.207 -1.588 16.957 1.00 96.19 192 ILE A N 1
ATOM 1454 C CA . ILE A 1 192 ? -15.546 -1.728 16.398 1.00 96.19 192 ILE A CA 1
ATOM 1455 C C . ILE A 1 192 ? -16.452 -2.162 17.547 1.00 96.19 192 ILE A C 1
ATOM 1457 O O . ILE A 1 192 ? -16.414 -3.314 17.976 1.00 96.19 192 ILE A O 1
ATOM 1461 N N . ALA A 1 193 ? -17.243 -1.224 18.057 1.00 95.38 193 ALA A N 1
ATOM 1462 C CA . ALA A 1 193 ? -18.226 -1.492 19.098 1.00 95.38 193 ALA A CA 1
ATOM 1463 C C . ALA A 1 193 ? -19.550 -1.942 18.467 1.00 95.38 193 ALA A C 1
ATOM 1465 O O . ALA A 1 193 ? -20.052 -1.299 17.544 1.00 95.38 193 ALA A O 1
ATOM 1466 N N . GLY A 1 194 ? -20.108 -3.035 18.975 1.00 94.81 194 GLY A N 1
ATOM 1467 C CA . GLY A 1 194 ? -21.429 -3.546 18.626 1.00 94.81 194 GLY A CA 1
ATOM 1468 C C . GLY A 1 194 ? -22.278 -3.785 19.873 1.00 94.81 194 GLY A C 1
ATOM 1469 O O . GLY A 1 194 ? -21.820 -3.634 21.003 1.00 94.81 194 GLY A O 1
ATOM 1470 N N . GLU A 1 195 ? -23.532 -4.180 19.673 1.00 95.06 195 GLU A N 1
ATOM 1471 C CA . GLU A 1 195 ? -24.493 -4.372 20.771 1.00 95.06 195 GLU A CA 1
ATOM 1472 C C . GLU A 1 195 ? -24.135 -5.558 21.685 1.00 95.06 195 GLU A C 1
ATOM 1474 O O . GLU A 1 195 ? -24.450 -5.554 22.872 1.00 95.06 195 GLU A O 1
ATOM 1479 N N . GLU A 1 196 ? -23.441 -6.564 21.148 1.00 95.44 196 GLU A N 1
ATOM 1480 C CA . GLU A 1 196 ? -23.054 -7.776 21.883 1.00 95.44 196 GLU A CA 1
ATOM 1481 C C . GLU A 1 196 ? -21.623 -7.730 22.439 1.00 95.44 196 GLU A C 1
ATOM 1483 O O . GLU A 1 196 ? -21.202 -8.650 23.148 1.00 95.44 196 GLU A O 1
ATOM 1488 N N . GLY A 1 197 ? -20.836 -6.708 22.094 1.00 96.44 197 GLY A N 1
ATOM 1489 C CA . GLY A 1 197 ? -19.406 -6.728 22.367 1.00 96.44 197 GLY A CA 1
ATOM 1490 C C . GLY A 1 197 ? -18.570 -5.751 21.550 1.00 96.44 197 GLY A C 1
ATOM 1491 O O . GLY A 1 197 ? -19.090 -4.899 20.838 1.00 96.44 197 GLY A O 1
ATOM 1492 N N . GLU A 1 198 ? -17.252 -5.903 21.631 1.00 97.75 198 GLU A N 1
ATOM 1493 C CA . GLU A 1 198 ? -16.284 -5.062 20.923 1.00 97.75 198 GLU A CA 1
ATOM 1494 C C . GLU A 1 198 ? -15.234 -5.924 20.221 1.00 97.75 198 GLU A C 1
ATOM 1496 O O . GLU A 1 198 ? -14.733 -6.894 20.790 1.00 97.75 198 GLU A O 1
ATOM 1501 N N . ILE A 1 199 ? -14.890 -5.553 18.989 1.00 98.00 199 ILE A N 1
ATOM 1502 C CA . ILE A 1 199 ? -13.739 -6.089 18.263 1.00 98.00 199 ILE A CA 1
ATOM 1503 C C . ILE A 1 199 ? -12.649 -5.024 18.277 1.00 98.00 199 ILE A C 1
ATOM 1505 O O . ILE A 1 199 ? -12.897 -3.871 17.925 1.00 98.00 199 ILE A O 1
ATOM 1509 N N . ARG A 1 200 ? -11.430 -5.414 18.633 1.00 97.25 200 ARG A N 1
ATOM 1510 C CA . ARG A 1 200 ? -10.248 -4.561 18.598 1.00 97.25 200 ARG A CA 1
ATOM 1511 C C . ARG A 1 200 ? -9.169 -5.199 17.740 1.00 97.25 200 ARG A C 1
ATOM 1513 O O . ARG A 1 200 ? -8.782 -6.338 17.968 1.00 97.25 200 ARG A O 1
ATOM 1520 N N . ILE A 1 201 ? -8.655 -4.445 16.781 1.00 96.44 201 ILE A N 1
ATOM 1521 C CA . ILE A 1 201 ? -7.567 -4.853 15.898 1.00 96.44 201 ILE A CA 1
ATOM 1522 C C . ILE A 1 201 ? -6.377 -3.945 16.181 1.00 96.44 201 ILE A C 1
ATOM 1524 O O . ILE A 1 201 ? -6.497 -2.719 16.112 1.00 96.44 201 ILE A O 1
ATOM 1528 N N . THR A 1 202 ? -5.225 -4.537 16.493 1.00 96.56 202 THR A N 1
ATOM 1529 C CA . THR A 1 202 ? -3.984 -3.783 16.707 1.00 96.56 202 THR A CA 1
ATOM 1530 C C . THR A 1 202 ? -2.857 -4.308 15.843 1.00 96.56 202 THR A C 1
ATOM 1532 O O . THR A 1 202 ? -2.783 -5.514 15.638 1.00 96.56 202 THR A O 1
ATOM 1535 N N . ALA A 1 203 ? -1.964 -3.423 15.402 1.00 95.25 203 ALA A N 1
ATOM 1536 C CA . ALA A 1 203 ? -0.742 -3.775 14.680 1.00 95.25 203 ALA A CA 1
ATOM 1537 C C . ALA A 1 203 ? 0.357 -2.725 14.905 1.00 95.25 203 ALA A C 1
ATOM 1539 O O . ALA A 1 203 ? 0.065 -1.580 15.271 1.00 95.25 203 ALA A O 1
ATOM 1540 N N . GLY A 1 204 ? 1.614 -3.089 14.648 1.00 92.88 204 GLY A N 1
ATOM 1541 C CA . GLY A 1 204 ? 2.771 -2.207 14.819 1.00 92.88 204 GLY A CA 1
ATOM 1542 C C . GLY A 1 204 ? 2.777 -0.986 13.896 1.00 92.88 204 GLY A C 1
ATOM 1543 O O . GLY A 1 204 ? 3.372 0.038 14.236 1.00 92.88 204 GLY A O 1
ATOM 1544 N N . GLY A 1 205 ? 2.070 -1.041 12.764 1.00 90.50 205 GLY A N 1
ATOM 1545 C CA . GLY A 1 205 ? 1.888 0.093 11.858 1.00 90.50 205 GLY A CA 1
ATOM 1546 C C . GLY A 1 205 ? 0.446 0.282 11.391 1.00 90.50 205 GLY A C 1
ATOM 1547 O O . GLY A 1 205 ? -0.422 -0.555 11.618 1.00 90.50 205 GLY A O 1
ATOM 1548 N N . ALA A 1 206 ? 0.191 1.417 10.738 1.00 86.94 206 ALA A N 1
ATOM 1549 C CA . ALA A 1 206 ? -1.157 1.876 10.387 1.00 86.94 206 ALA A CA 1
ATOM 1550 C C . ALA A 1 206 ? -1.827 1.100 9.232 1.00 86.94 206 ALA A C 1
ATOM 1552 O O . ALA A 1 206 ? -3.017 1.277 8.986 1.00 86.94 206 ALA A O 1
ATOM 1553 N N . PHE A 1 207 ? -1.076 0.271 8.502 1.00 85.88 207 PHE A N 1
ATOM 1554 C CA . PHE A 1 207 ? -1.490 -0.303 7.222 1.00 85.88 207 PHE A CA 1
ATOM 1555 C C . PHE A 1 207 ? -1.563 -1.830 7.301 1.00 85.88 207 PHE A C 1
ATOM 1557 O O . PHE A 1 207 ? -0.594 -2.514 6.979 1.00 85.88 207 PHE A O 1
ATOM 1564 N N . LEU A 1 208 ? -2.707 -2.374 7.734 1.00 85.12 208 LEU A N 1
ATOM 1565 C CA . LEU A 1 208 ? -2.894 -3.821 7.951 1.00 85.12 208 LEU A CA 1
ATOM 1566 C C . LEU A 1 208 ? -2.527 -4.688 6.740 1.00 85.12 208 LEU A C 1
ATOM 1568 O O . LEU A 1 208 ? -2.058 -5.807 6.924 1.00 85.12 208 LEU A O 1
ATOM 1572 N N . GLN A 1 209 ? -2.681 -4.170 5.519 1.00 78.88 209 GLN A N 1
ATOM 1573 C CA . GLN A 1 209 ? -2.339 -4.879 4.285 1.00 78.88 209 GLN A CA 1
ATOM 1574 C C . GLN A 1 209 ? -0.843 -5.197 4.144 1.00 78.88 209 GLN A C 1
ATOM 1576 O O . GLN A 1 209 ? -0.475 -6.008 3.303 1.00 78.88 209 GLN A O 1
ATOM 1581 N N . ILE A 1 210 ? 0.022 -4.549 4.932 1.00 82.19 210 ILE A N 1
ATOM 1582 C CA . ILE A 1 210 ? 1.458 -4.852 4.964 1.00 82.19 210 ILE A CA 1
ATOM 1583 C C . ILE A 1 210 ? 1.714 -6.216 5.617 1.00 82.19 210 ILE A C 1
ATOM 1585 O O . ILE A 1 210 ? 2.673 -6.885 5.245 1.00 82.19 210 ILE A O 1
ATOM 1589 N N . GLY A 1 211 ? 0.848 -6.636 6.546 1.00 83.69 211 GLY A N 1
ATOM 1590 C CA . GLY A 1 211 ? 1.057 -7.817 7.378 1.00 83.69 211 GLY A CA 1
ATOM 1591 C C . GLY A 1 2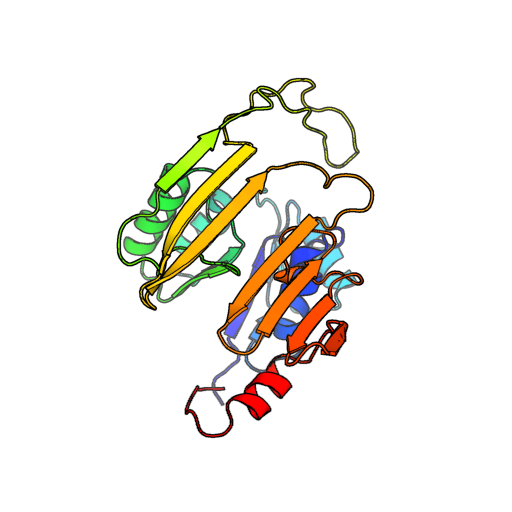11 ? 2.127 -7.560 8.438 1.00 83.69 211 GLY A C 1
ATOM 1592 O O . GLY A 1 211 ? 3.313 -7.463 8.133 1.00 83.69 211 GLY A O 1
ATOM 1593 N N . TYR A 1 212 ? 1.714 -7.447 9.700 1.00 87.88 212 TYR A N 1
ATOM 1594 C CA . TYR A 1 212 ? 2.637 -7.292 10.825 1.00 87.88 212 TYR A CA 1
ATOM 1595 C C . TYR A 1 212 ? 2.590 -8.534 11.712 1.00 87.88 212 TYR A C 1
ATOM 1597 O O . TYR A 1 212 ? 1.507 -9.028 12.015 1.00 87.88 212 TYR A O 1
ATOM 1605 N N . GLU A 1 213 ? 3.749 -9.019 12.160 1.00 89.19 213 GLU A N 1
ATOM 1606 C CA . GLU A 1 213 ? 3.832 -10.185 13.058 1.00 89.19 213 GLU A CA 1
ATOM 1607 C C . GLU A 1 213 ? 3.140 -9.944 14.408 1.00 89.19 213 GLU A C 1
ATOM 1609 O O . GLU A 1 213 ? 2.659 -10.879 15.046 1.00 89.19 213 GLU A O 1
ATOM 1614 N N . ASP A 1 214 ? 3.078 -8.682 14.841 1.00 91.88 214 ASP A N 1
ATOM 1615 C CA . ASP A 1 214 ? 2.400 -8.255 16.064 1.00 91.88 214 ASP A CA 1
ATOM 1616 C C . ASP A 1 214 ? 0.911 -7.930 15.850 1.00 91.88 214 ASP A C 1
ATOM 1618 O O . ASP A 1 214 ? 0.233 -7.503 16.791 1.00 91.88 214 ASP A O 1
ATOM 1622 N N . ALA A 1 215 ? 0.386 -8.137 14.635 1.00 94.62 215 ALA A N 1
ATOM 1623 C CA . ALA A 1 215 ? -1.018 -7.912 14.347 1.00 94.62 215 ALA A CA 1
ATOM 1624 C C . ALA A 1 215 ? -1.905 -8.937 15.071 1.00 94.62 215 ALA A C 1
ATOM 1626 O O . ALA A 1 215 ? -1.711 -10.154 14.982 1.00 94.62 215 ALA A O 1
ATOM 1627 N N . LYS A 1 216 ? -2.920 -8.438 15.778 1.00 95.25 216 LYS A N 1
ATOM 1628 C CA . LYS A 1 216 ? -3.865 -9.262 16.541 1.00 95.25 216 LYS A CA 1
ATOM 1629 C C . LYS A 1 216 ? -5.288 -8.731 16.456 1.00 95.25 216 LYS A C 1
ATOM 1631 O O . LYS A 1 216 ? -5.506 -7.526 16.307 1.00 95.25 216 LYS A O 1
ATOM 1636 N N . VAL A 1 217 ? -6.236 -9.646 16.626 1.00 96.81 217 VAL A N 1
ATOM 1637 C CA . VAL A 1 217 ? -7.665 -9.369 16.775 1.00 96.81 217 VAL A CA 1
ATOM 1638 C C . VAL A 1 217 ? -8.095 -9.826 18.164 1.00 96.81 217 VAL A C 1
ATOM 1640 O O . VAL A 1 217 ? -7.832 -10.954 18.567 1.00 96.81 217 VAL A O 1
ATOM 1643 N N . GLU A 1 218 ? -8.746 -8.951 18.913 1.00 97.44 218 GLU A N 1
ATOM 1644 C CA . GLU A 1 218 ? -9.303 -9.228 20.233 1.00 97.44 218 GLU A CA 1
ATOM 1645 C C . GLU A 1 218 ? -10.815 -9.020 20.168 1.00 97.44 218 GLU A C 1
ATOM 1647 O O . GLU A 1 218 ? -11.279 -8.016 19.629 1.00 97.44 218 GLU A O 1
ATOM 1652 N N . VAL A 1 219 ? -11.589 -9.963 20.700 1.00 97.88 219 VAL A N 1
ATOM 1653 C CA . VAL A 1 219 ? -13.053 -9.888 20.736 1.00 97.88 219 VAL A CA 1
ATOM 1654 C C . VAL A 1 219 ? -13.510 -9.984 22.180 1.00 97.88 219 VAL A C 1
ATOM 1656 O O . VAL A 1 219 ? -13.164 -10.929 22.887 1.00 97.88 219 VAL A O 1
ATOM 1659 N N . VAL A 1 220 ? -14.299 -9.008 22.619 1.00 97.12 220 VAL A N 1
ATOM 1660 C CA . VAL A 1 220 ? -14.949 -9.014 23.930 1.00 97.12 220 VAL A CA 1
ATOM 1661 C C . VAL A 1 220 ? -16.435 -9.270 23.746 1.00 97.12 220 VAL A C 1
ATOM 1663 O O . VAL A 1 220 ? -17.098 -8.491 23.072 1.00 97.12 220 VAL A O 1
ATOM 1666 N N . ARG A 1 221 ? -16.976 -10.326 24.363 1.00 95.56 221 ARG A N 1
ATOM 1667 C CA . ARG A 1 221 ? -18.413 -10.656 24.349 1.00 95.56 221 ARG A CA 1
ATOM 1668 C C . ARG A 1 221 ? -18.820 -11.298 25.672 1.00 95.56 221 ARG A C 1
ATOM 1670 O O . ARG A 1 221 ? -18.140 -12.195 26.165 1.00 95.56 221 ARG A O 1
ATOM 1677 N N . GLY A 1 222 ? -19.916 -10.833 26.278 1.00 90.62 222 GLY A N 1
ATOM 1678 C CA . GLY A 1 222 ? -20.411 -11.382 27.552 1.00 90.62 222 GLY A CA 1
ATOM 1679 C C . GLY A 1 222 ? -19.373 -11.372 28.688 1.00 90.62 222 GLY A C 1
ATOM 1680 O O . GLY A 1 222 ? -19.332 -12.300 29.491 1.00 90.62 222 GLY A O 1
ATOM 1681 N N . GLY A 1 223 ? -18.485 -10.369 28.712 1.00 89.19 223 GLY A N 1
ATOM 1682 C CA . GLY A 1 223 ? -17.406 -10.236 29.701 1.00 89.19 223 GLY A CA 1
ATOM 1683 C C . GLY A 1 223 ? -16.192 -11.150 29.485 1.00 89.19 223 GLY A C 1
ATOM 1684 O O . GLY A 1 223 ? -15.254 -11.100 30.278 1.00 89.19 223 GLY A O 1
ATOM 1685 N N . LYS A 1 224 ? -16.179 -11.972 28.429 1.00 94.19 224 LYS A N 1
ATOM 1686 C CA . LYS A 1 224 ? -15.033 -12.806 28.048 1.00 94.19 224 LYS A CA 1
ATOM 1687 C C . LYS A 1 224 ? -14.237 -12.131 26.943 1.00 94.19 224 LYS A C 1
ATOM 1689 O O . LYS A 1 224 ? -14.828 -11.517 26.059 1.00 94.19 224 LYS A O 1
ATOM 1694 N N . VAL A 1 225 ? -12.915 -12.267 27.005 1.00 95.56 225 VAL A N 1
ATOM 1695 C CA . VAL A 1 225 ? -11.988 -11.77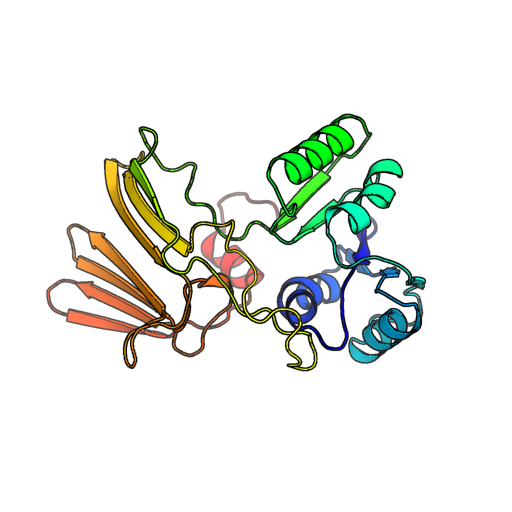0 25.986 1.00 95.56 225 VAL A CA 1
ATOM 1696 C C . VAL A 1 225 ? -11.356 -12.961 25.282 1.00 95.56 225 VAL A C 1
ATOM 1698 O O . VAL A 1 225 ? -10.760 -13.819 25.933 1.00 95.56 225 VAL A O 1
ATOM 1701 N N . GLU A 1 226 ? -11.465 -12.989 23.963 1.00 97.19 226 GLU A N 1
ATOM 1702 C CA . GLU A 1 226 ? -10.785 -13.941 23.091 1.00 97.19 226 GLU A CA 1
ATOM 1703 C C . GLU A 1 226 ? -9.758 -13.188 22.243 1.00 97.19 226 GLU A C 1
ATOM 1705 O O . GLU A 1 226 ? -10.005 -12.062 21.810 1.00 97.19 226 GLU A O 1
ATOM 1710 N N . SER A 1 227 ? -8.583 -13.783 22.037 1.00 96.25 227 SER A N 1
ATOM 1711 C CA . SER A 1 227 ? -7.482 -13.164 21.298 1.00 96.25 227 SER A CA 1
ATOM 1712 C C . SER A 1 227 ? -7.000 -14.096 20.196 1.00 96.25 227 SER A C 1
ATOM 1714 O O . SER A 1 227 ? -6.740 -15.274 20.437 1.00 96.25 227 SER A O 1
ATOM 1716 N N . PHE A 1 228 ? -6.863 -13.542 18.998 1.00 93.94 228 PHE A N 1
ATOM 1717 C CA . PHE A 1 228 ? -6.493 -14.240 17.779 1.00 93.94 228 PHE A CA 1
ATOM 1718 C C . PHE A 1 228 ? -5.278 -13.554 17.163 1.00 93.94 228 PHE A C 1
ATOM 1720 O O . PHE A 1 228 ? -5.232 -12.326 17.035 1.00 93.94 228 PHE A O 1
ATOM 1727 N N . LYS A 1 229 ? -4.289 -14.349 16.761 1.00 91.00 229 LYS A N 1
ATOM 1728 C CA . LYS A 1 229 ? -3.191 -13.861 15.926 1.00 91.00 229 LYS A CA 1
ATOM 1729 C C . LYS A 1 229 ? -3.663 -13.771 14.482 1.00 91.00 229 LYS A C 1
ATOM 1731 O O . LYS A 1 229 ? -4.455 -14.601 14.043 1.00 91.00 229 LYS A O 1
ATOM 1736 N N . MET A 1 230 ? -3.183 -12.768 13.756 1.00 86.12 230 MET A N 1
ATOM 1737 C CA . MET A 1 230 ? -3.391 -12.719 12.313 1.00 86.12 230 MET A CA 1
ATOM 1738 C C . MET A 1 230 ? -2.355 -13.607 11.626 1.00 86.12 230 MET A C 1
ATOM 1740 O O . MET A 1 230 ? -1.163 -13.510 11.912 1.00 86.12 230 MET A O 1
ATOM 1744 N N . GLU A 1 231 ? -2.813 -14.468 10.723 1.00 80.38 231 GLU A N 1
ATOM 1745 C CA . GLU A 1 231 ? -1.961 -15.383 9.964 1.00 80.38 231 GLU A CA 1
ATOM 1746 C C . GLU A 1 231 ? -2.067 -15.081 8.469 1.00 80.38 231 GLU A C 1
ATOM 1748 O O . GLU A 1 231 ? -3.122 -14.683 7.969 1.00 80.38 231 GLU A O 1
ATOM 1753 N N . ALA A 1 232 ? -0.959 -15.260 7.749 1.00 73.69 232 ALA A N 1
ATOM 1754 C CA . ALA A 1 232 ? -0.967 -15.184 6.298 1.00 73.69 232 ALA A CA 1
ATOM 1755 C C . ALA A 1 232 ? -1.672 -16.424 5.738 1.00 73.69 232 ALA A C 1
ATOM 1757 O O . ALA A 1 232 ? -1.331 -17.556 6.077 1.00 73.69 232 ALA A O 1
ATOM 1758 N N . VAL A 1 233 ? -2.647 -16.199 4.864 1.00 72.56 233 VAL A N 1
ATOM 1759 C CA . VAL A 1 233 ? -3.465 -17.250 4.259 1.00 72.56 233 VAL A CA 1
ATOM 1760 C C . VAL A 1 233 ? -3.404 -17.150 2.743 1.00 72.56 233 VAL A C 1
ATOM 1762 O O . VAL A 1 233 ? -3.293 -16.062 2.176 1.00 72.56 233 VAL A O 1
ATOM 1765 N N . GLU A 1 234 ? -3.497 -18.298 2.077 1.00 69.31 234 GLU A N 1
ATOM 1766 C CA . GLU A 1 234 ? -3.651 -18.363 0.626 1.00 69.31 234 GLU A CA 1
ATOM 1767 C C . GLU A 1 234 ? -5.007 -17.764 0.246 1.00 69.31 234 GLU A C 1
ATOM 1769 O O . GLU A 1 234 ? -6.046 -18.407 0.410 1.00 69.31 234 GLU A O 1
ATOM 1774 N N . LEU A 1 235 ? -5.000 -16.520 -0.247 1.00 67.06 235 LEU A N 1
ATOM 1775 C CA . LEU A 1 235 ? -6.222 -15.755 -0.504 1.00 67.06 235 LEU A CA 1
ATOM 1776 C C . LEU A 1 235 ? -7.197 -16.513 -1.413 1.00 67.06 235 LEU A C 1
ATOM 1778 O O . LEU A 1 235 ? -8.392 -16.495 -1.149 1.00 67.06 235 LEU A O 1
ATOM 1782 N N . HIS A 1 236 ? -6.700 -17.222 -2.432 1.00 64.12 236 HIS A N 1
ATOM 1783 C CA . HIS A 1 236 ? -7.550 -18.020 -3.321 1.00 64.12 236 HIS A CA 1
ATOM 1784 C C . HIS A 1 236 ? -8.321 -19.108 -2.559 1.00 64.12 236 HIS A C 1
ATOM 1786 O O . HIS A 1 236 ? -9.519 -19.246 -2.767 1.00 64.12 236 HIS A O 1
ATOM 1792 N N . LYS A 1 237 ? -7.686 -19.800 -1.601 1.00 68.75 237 LYS A N 1
ATOM 1793 C CA . LYS A 1 237 ? -8.353 -20.821 -0.776 1.00 68.75 237 LYS A CA 1
ATOM 1794 C C . LYS A 1 237 ? -9.411 -20.202 0.124 1.00 68.75 237 LYS A C 1
ATOM 1796 O O . LYS A 1 237 ? -10.519 -20.713 0.215 1.00 68.75 237 LYS A O 1
ATOM 1801 N N . VAL A 1 238 ? -9.084 -19.070 0.750 1.00 68.00 238 VAL A N 1
ATOM 1802 C CA . VAL A 1 238 ? -10.027 -18.362 1.625 1.00 68.00 238 VAL A CA 1
ATOM 1803 C C . VAL A 1 238 ? -11.217 -17.831 0.839 1.00 68.00 238 VAL A C 1
ATOM 1805 O O . VAL A 1 238 ? -12.343 -17.954 1.304 1.00 68.00 238 VAL A O 1
ATOM 1808 N N . LEU A 1 239 ? -11.000 -17.266 -0.350 1.00 64.25 239 LEU A N 1
ATOM 1809 C CA . LEU A 1 239 ? -12.084 -16.782 -1.204 1.00 64.25 239 LEU A CA 1
ATOM 1810 C C . LEU A 1 239 ? -12.940 -17.939 -1.737 1.00 64.25 239 LEU A C 1
ATOM 1812 O O . LEU A 1 239 ? -14.164 -17.847 -1.694 1.00 64.25 239 LEU A O 1
ATOM 1816 N N . GLU A 1 240 ? -12.329 -19.044 -2.170 1.00 66.50 240 GLU A N 1
ATOM 1817 C CA . GLU A 1 240 ? -13.053 -20.253 -2.582 1.00 66.50 240 GLU A CA 1
ATOM 1818 C C . GLU A 1 240 ? -13.924 -20.818 -1.452 1.00 66.50 240 GLU A C 1
ATOM 1820 O O . GLU A 1 240 ? -15.065 -21.219 -1.684 1.00 66.50 240 GLU A O 1
ATOM 1825 N N . GLU A 1 241 ? -13.409 -20.851 -0.223 1.00 69.19 241 GLU A N 1
ATOM 1826 C CA . GLU A 1 241 ? -14.138 -21.357 0.939 1.00 69.19 241 GLU A CA 1
ATOM 1827 C C . GLU A 1 241 ? -15.222 -20.390 1.414 1.00 69.19 241 GLU A C 1
ATOM 1829 O O . GLU A 1 241 ? -16.373 -20.794 1.584 1.00 69.19 241 GLU A O 1
ATOM 1834 N N . ALA A 1 242 ? -14.880 -19.116 1.604 1.00 63.00 242 ALA A N 1
ATOM 1835 C CA . ALA A 1 242 ? -15.789 -18.123 2.155 1.00 63.00 242 ALA A CA 1
ATOM 1836 C C . ALA A 1 242 ? -16.940 -17.796 1.195 1.00 63.00 242 ALA A C 1
ATOM 1838 O O . ALA A 1 242 ? -18.020 -17.414 1.646 1.00 63.00 242 ALA A O 1
ATOM 1839 N N . TRP A 1 243 ? -16.705 -17.855 -0.121 1.00 61.75 243 TRP A N 1
ATOM 1840 C CA . TRP A 1 243 ? -17.649 -17.361 -1.133 1.00 61.75 243 TRP A CA 1
ATOM 1841 C C . TRP A 1 243 ? -18.201 -18.463 -2.045 1.00 61.75 243 TRP A C 1
ATOM 1843 O O . TRP A 1 243 ? -18.863 -18.167 -3.047 1.00 61.75 243 TRP A O 1
ATOM 1853 N N . LYS A 1 244 ? -18.001 -19.736 -1.679 1.00 50.56 244 LYS A N 1
ATOM 1854 C CA . LYS A 1 244 ? -18.674 -20.891 -2.290 1.00 50.56 244 LYS A CA 1
ATOM 1855 C C . LYS A 1 244 ? -20.185 -20.632 -2.388 1.00 50.56 244 LYS A C 1
ATOM 1857 O O . LYS A 1 244 ? -20.891 -20.636 -1.385 1.00 50.56 244 LYS A O 1
ATOM 1862 N N . GLY A 1 245 ? -20.676 -20.405 -3.609 1.00 53.09 245 GLY A N 1
ATOM 1863 C CA . GLY A 1 245 ? -22.100 -20.185 -3.903 1.00 53.09 245 GLY A CA 1
ATOM 1864 C C . GLY A 1 245 ? -22.519 -18.748 -4.249 1.00 53.09 245 GLY A C 1
ATOM 1865 O O . GLY A 1 245 ? -23.652 -18.571 -4.683 1.00 53.09 245 GLY A O 1
ATOM 1866 N N . ASN A 1 246 ? -21.635 -17.745 -4.151 1.00 53.41 246 ASN A N 1
ATOM 1867 C CA . ASN A 1 246 ? -21.989 -16.330 -4.383 1.00 53.41 246 ASN A CA 1
ATOM 1868 C C . ASN A 1 246 ? -21.568 -15.759 -5.756 1.00 53.41 246 ASN A C 1
ATOM 1870 O O . ASN A 1 246 ? -21.644 -14.552 -5.972 1.00 53.41 246 ASN A O 1
ATOM 1874 N N . GLY A 1 247 ? -21.170 -16.611 -6.708 1.00 44.53 247 GLY A N 1
ATOM 1875 C CA . GLY A 1 247 ? -21.136 -16.254 -8.135 1.00 44.53 247 GLY A CA 1
ATOM 1876 C C . GLY A 1 247 ? -20.054 -15.262 -8.585 1.00 44.53 247 GLY A C 1
ATOM 1877 O O . GLY A 1 247 ? -20.214 -14.653 -9.640 1.00 44.53 247 GLY A O 1
ATOM 1878 N N . TYR A 1 248 ? -18.960 -15.095 -7.838 1.00 43.53 248 TYR A N 1
ATOM 1879 C CA . TYR A 1 248 ? -17.805 -14.351 -8.348 1.00 43.53 248 TYR A CA 1
ATOM 1880 C C . TYR A 1 248 ? -17.026 -15.216 -9.358 1.00 43.53 248 TYR A C 1
ATOM 1882 O O . TYR A 1 248 ? -16.822 -16.402 -9.083 1.00 43.53 248 TYR A O 1
ATOM 1890 N N . PRO A 1 249 ? -16.600 -14.675 -10.514 1.00 44.25 249 PRO A N 1
ATOM 1891 C CA . PRO A 1 249 ? -15.739 -15.407 -11.432 1.00 44.25 249 PRO A CA 1
ATOM 1892 C C . PRO A 1 249 ? -14.354 -15.547 -10.792 1.00 44.25 249 PRO A C 1
ATOM 1894 O O . PRO A 1 249 ? -13.703 -14.540 -10.508 1.00 44.25 249 PRO A O 1
ATOM 1897 N N . VAL A 1 250 ? -13.955 -16.789 -10.521 1.00 46.78 250 VAL A N 1
ATOM 1898 C CA . VAL A 1 250 ? -12.546 -17.155 -10.320 1.00 46.78 250 VAL A CA 1
ATOM 1899 C C . VAL A 1 250 ? -11.881 -17.200 -11.687 1.00 46.78 250 VAL A C 1
ATOM 1901 O O . VAL A 1 250 ? -12.521 -17.757 -12.613 1.00 46.78 250 VAL A O 1
#

InterPro domains:
  IPR036291 NAD(P)-binding domain superfamily [SSF51735] (4-117)
  IPR051317 Gfo/Idh/MocA family oxidoreductases [PTHR43708] (3-111)
  IPR055080 Gal80p-like, C-terminal domain [PF22685] (129-202)

Secondary structure (DSSP, 8-state):
-PPPEEEEEES--SS--HHHHHTHHHHHH-TTEEEEEEE-SSHHHHHHHHHHTT--TTPEEE----S-HHHHHHHHHHTT--EEEESSSSSSHHHHHHHHHHHHTS--S-EEEE-----GGGBSSPPEEEEE-S-SEEEEE-TTS-EEEEEEE--S-SEEEEEEEBTTS-EEEEEEESSPPPTTS-SEEEEEEETTEEEEEEESSS-GGG--TT-EEEEEETTEEEEEE-----HHHHHHHHTTTS----

pLDDT: mean 88.34, std 10.6, range [43.53, 98.06]

Foldseek 3Di:
DDQADEDEAEPQFPPDPPCVPPPVVCQVPDRNYQDQEYEYQAQVRQVSSCVSSVSDPRYYGHHNQDPFLLSNCLVCLQVQHADEAEPPNGPDPVSNVVVVVSNVVGNHPHYYYPDPDDDPPFAPDAWDKDFAAPQQFDFDADPVRHTPDHGHGDPGGQWMWTWGATPVRRTDTDIGGDDADDPPAFQDWDWDDDPFWIKTWGHNHDDCVVPGQPTKIWIAGPNDIDIDGDDDDDVVVVCCVVCVPVDDDD

Radius of gyration: 21.7 Å; chains: 1; bounding box: 49×44×57 Å